Protein AF-A0A658BRF2-F1 (afdb_monomer_lite)

Sequence (216 aa):
MTSGNEPSNTFTGDQPGSWEISISALAGYLGQHDLVFLFDNNQKGTGFQQSLYVWGQVHIIDTNGTVQDCVEFSAGTGGCGSVPPNEVPFVPAIGNYCVSTVDGSAYNVGTATNESDCTQNAGDYFVNDNLGTNAAEFAVFSSYLNDNLQSWANAGYLMSVDVRYFGNNAGAEQLWICSQCDSNSNVPEPGIGGLLGLGLAGLAFARRRQQKEVAA

Secondary structure (DSSP, 8-state):
---SS-SSS--S-PPTTSEEEEHHHHHHHHTTS--EEEE-----SSGGGGPEEEEEEEEEE-TTS-EEEEEEE-SSS--SSS--SSSTTPEEE--EEEE-TTT--EESTTT--SGGG--SSTT-EEEE----SSS--EEEE-HHHHHHHHHHHHTT-EEEEEEEEES--SS---EEEETT--S----PPPTHHHHHHHHHHHHHHHHHHHHHHTT-

Structure (mmCIF, N/CA/C/O backbone):
data_AF-A0A658BRF2-F1
#
_entry.id   AF-A0A658BRF2-F1
#
loop_
_atom_site.group_PDB
_atom_site.id
_atom_site.type_symbol
_atom_site.label_atom_id
_atom_site.label_alt_id
_atom_site.label_comp_id
_atom_site.label_asym_id
_atom_site.label_entity_id
_atom_site.label_seq_id
_atom_site.pdbx_PDB_ins_code
_atom_site.Cartn_x
_atom_site.Cartn_y
_atom_site.Cartn_z
_atom_site.occupancy
_atom_site.B_iso_or_equiv
_atom_site.auth_seq_id
_atom_site.auth_comp_id
_atom_site.auth_asym_id
_atom_site.auth_atom_id
_atom_site.pdbx_PDB_model_num
ATOM 1 N N . MET A 1 1 ? -16.290 11.832 2.183 1.00 39.22 1 MET A N 1
ATOM 2 C CA . MET A 1 1 ? -16.767 11.011 1.048 1.00 39.22 1 MET A CA 1
ATOM 3 C C . MET A 1 1 ? -18.159 10.524 1.418 1.00 39.22 1 MET A C 1
ATOM 5 O O . MET A 1 1 ? -18.325 10.119 2.553 1.00 39.22 1 MET A O 1
ATOM 9 N N . THR A 1 2 ? -19.182 10.649 0.570 1.00 33.06 2 THR A N 1
ATOM 10 C CA . THR A 1 2 ? -20.515 10.118 0.918 1.00 33.06 2 THR A CA 1
ATOM 11 C C . THR A 1 2 ? -20.561 8.613 0.643 1.00 33.06 2 THR A C 1
ATOM 13 O O . THR A 1 2 ? -20.447 8.199 -0.510 1.00 33.06 2 THR A O 1
ATOM 16 N N . SER A 1 3 ? -20.694 7.866 1.739 1.00 44.16 3 SER A N 1
ATOM 17 C CA . SER A 1 3 ? -20.898 6.430 2.019 1.00 44.16 3 SER A CA 1
ATOM 18 C C . SER A 1 3 ? -21.653 5.542 1.005 1.00 44.16 3 SER A C 1
ATOM 20 O O . SER A 1 3 ? -22.583 4.819 1.357 1.00 44.16 3 SER A O 1
ATOM 22 N N . GLY A 1 4 ? -21.250 5.521 -0.267 1.00 39.84 4 GLY A N 1
ATOM 23 C CA . GLY A 1 4 ? -21.786 4.563 -1.247 1.00 39.84 4 GLY A CA 1
ATOM 24 C C . GLY A 1 4 ? -21.299 3.115 -1.066 1.00 39.84 4 GLY A C 1
ATOM 25 O O . GLY A 1 4 ? -21.966 2.199 -1.538 1.00 39.84 4 GLY A O 1
ATOM 26 N N . ASN A 1 5 ? -20.167 2.911 -0.381 1.00 50.50 5 ASN A N 1
ATOM 27 C CA . ASN A 1 5 ? -19.454 1.626 -0.324 1.00 50.50 5 ASN A CA 1
ATOM 28 C C . ASN A 1 5 ? -19.285 1.073 1.103 1.00 50.50 5 ASN A C 1
ATOM 30 O O . ASN A 1 5 ? -18.518 0.133 1.301 1.00 50.50 5 ASN A O 1
ATOM 34 N N . GLU A 1 6 ? -19.985 1.630 2.095 1.00 52.16 6 GLU A N 1
ATOM 35 C CA . GLU A 1 6 ? -19.943 1.079 3.450 1.00 52.16 6 GLU A CA 1
ATOM 36 C C . GLU A 1 6 ? -20.713 -0.247 3.505 1.00 52.16 6 GLU A C 1
ATOM 38 O O . GLU A 1 6 ? -21.881 -0.286 3.108 1.00 52.16 6 GLU A O 1
ATOM 43 N N . PRO A 1 7 ? -20.141 -1.332 4.055 1.00 51.53 7 PRO A N 1
ATOM 44 C CA . PRO A 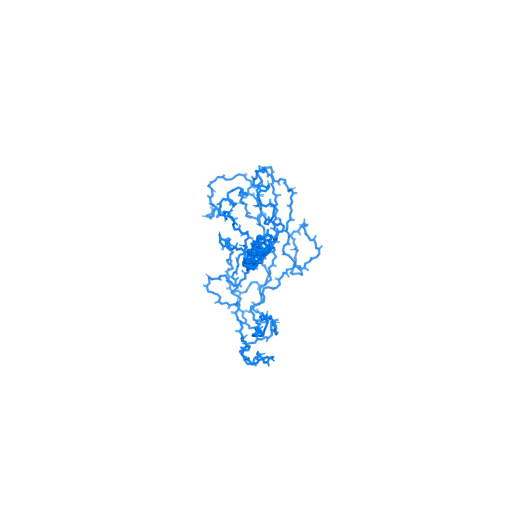1 7 ? -20.863 -2.591 4.235 1.00 51.53 7 PRO A CA 1
ATOM 45 C C . PRO A 1 7 ? -21.995 -2.502 5.281 1.00 51.53 7 PRO A C 1
ATOM 47 O O . PRO A 1 7 ? -22.713 -3.481 5.489 1.00 51.53 7 PRO A O 1
ATOM 50 N N . SER A 1 8 ? -22.180 -1.350 5.944 1.00 54.50 8 SER A N 1
ATOM 51 C CA . SER A 1 8 ? -23.311 -1.092 6.841 1.00 54.50 8 SER A CA 1
ATOM 52 C C . SER A 1 8 ? -23.845 0.339 6.702 1.00 54.50 8 SER A C 1
ATOM 54 O O . SER A 1 8 ? -23.085 1.287 6.537 1.00 54.50 8 SER A O 1
ATOM 56 N N . ASN A 1 9 ? -25.166 0.499 6.795 1.00 45.81 9 ASN A N 1
ATOM 57 C CA . ASN A 1 9 ? -25.862 1.690 6.290 1.00 45.81 9 ASN A CA 1
ATOM 58 C C . ASN A 1 9 ? -26.112 2.774 7.356 1.00 45.81 9 ASN A C 1
ATOM 60 O O . ASN A 1 9 ? -26.844 3.728 7.094 1.00 45.81 9 ASN A O 1
ATOM 64 N N . THR A 1 10 ? -25.583 2.623 8.570 1.00 53.25 10 THR A N 1
ATOM 65 C CA . THR A 1 10 ? -25.851 3.556 9.675 1.00 53.25 10 THR A CA 1
ATOM 66 C C . THR A 1 10 ? -24.655 3.644 10.611 1.00 53.25 10 THR A C 1
ATOM 68 O O . THR A 1 10 ? -24.529 2.843 11.537 1.00 53.25 10 THR A O 1
ATOM 71 N N . PHE A 1 11 ? -23.810 4.645 10.390 1.00 61.53 11 PHE A N 1
ATOM 72 C CA . PHE A 1 11 ? -22.790 5.078 11.334 1.00 61.53 11 PHE A CA 1
ATOM 73 C C . PHE A 1 11 ? -22.964 6.579 11.605 1.00 61.53 11 PHE A C 1
ATOM 75 O O . PHE A 1 11 ? -23.336 7.347 10.719 1.00 61.53 11 PHE A O 1
ATOM 82 N N . THR A 1 12 ? -22.756 6.974 12.860 1.00 59.00 12 THR A N 1
ATOM 83 C CA . THR A 1 12 ? -22.720 8.369 13.304 1.00 59.00 12 THR A CA 1
ATOM 84 C C . THR A 1 12 ? -21.338 8.584 13.901 1.00 59.00 12 THR A C 1
ATOM 86 O O . THR A 1 12 ? -21.042 7.983 14.932 1.00 59.00 12 THR A O 1
ATOM 89 N N . GLY A 1 13 ? -20.508 9.420 13.274 1.00 59.62 13 GLY A N 1
ATOM 90 C CA . GLY A 1 13 ? -19.142 9.674 13.743 1.00 59.62 13 GLY A CA 1
ATOM 91 C C . GLY A 1 13 ? -18.086 9.863 12.653 1.00 59.62 13 GLY A C 1
ATOM 92 O O . GLY A 1 13 ? -16.910 9.914 13.012 1.00 59.62 13 GLY A O 1
ATOM 93 N N . ASP A 1 14 ? -18.485 9.968 11.375 1.00 68.88 14 ASP A N 1
ATOM 94 C CA . ASP A 1 14 ? -17.579 10.240 10.251 1.00 68.88 14 ASP A CA 1
ATOM 95 C C . ASP A 1 14 ? -16.635 11.394 10.581 1.00 68.88 14 ASP A C 1
ATOM 97 O O . ASP A 1 14 ? -17.070 12.497 10.948 1.00 68.88 14 ASP A O 1
ATOM 101 N N . GLN A 1 15 ? -15.339 11.143 10.439 1.00 74.69 15 GLN A N 1
ATOM 102 C CA . GLN A 1 15 ? -14.330 12.162 10.667 1.00 74.69 15 GLN A CA 1
ATOM 103 C C . GLN A 1 15 ? -14.047 12.901 9.350 1.00 74.69 15 GLN A C 1
ATOM 105 O O . GLN A 1 15 ? -14.043 12.316 8.261 1.00 74.69 15 GLN A O 1
ATOM 110 N N . PRO A 1 16 ? -13.843 14.230 9.387 1.00 78.12 16 PRO A N 1
ATOM 111 C CA . PRO A 1 16 ? -13.536 14.977 8.179 1.00 78.12 16 PRO A CA 1
ATOM 112 C C . PRO A 1 16 ? -12.242 14.489 7.520 1.00 78.12 16 PRO A C 1
ATOM 114 O O . PRO A 1 16 ? -11.155 14.651 8.064 1.00 78.12 16 PRO A O 1
ATOM 117 N N . GLY A 1 17 ? -12.357 13.991 6.288 1.00 79.12 17 GLY A N 1
ATOM 118 C CA . GLY A 1 17 ? -11.200 13.661 5.454 1.00 79.12 17 GLY A CA 1
ATOM 119 C C . GLY A 1 17 ? -10.695 12.226 5.571 1.00 79.12 17 GLY A C 1
ATOM 120 O O . GLY A 1 17 ? -9.701 11.919 4.924 1.00 79.12 17 GLY A O 1
ATOM 121 N N . SER A 1 18 ? -11.394 11.372 6.309 1.00 86.44 18 SER A N 1
ATOM 122 C CA . SER A 1 18 ? -11.098 9.949 6.446 1.00 86.44 18 SER A CA 1
ATOM 123 C C . SER A 1 18 ? -12.314 9.091 6.085 1.00 86.44 18 SER A C 1
ATOM 125 O O . SER A 1 18 ? -13.388 9.597 5.738 1.00 86.44 18 SER A O 1
ATOM 127 N N . TRP A 1 19 ? -12.086 7.784 6.056 1.00 88.88 19 TRP A N 1
ATOM 128 C CA . TRP A 1 19 ? -13.086 6.745 5.868 1.00 88.88 19 TRP A CA 1
ATOM 129 C C . TRP A 1 19 ? -13.166 5.893 7.134 1.00 88.88 19 TRP A C 1
ATOM 131 O O . TRP A 1 19 ? -12.13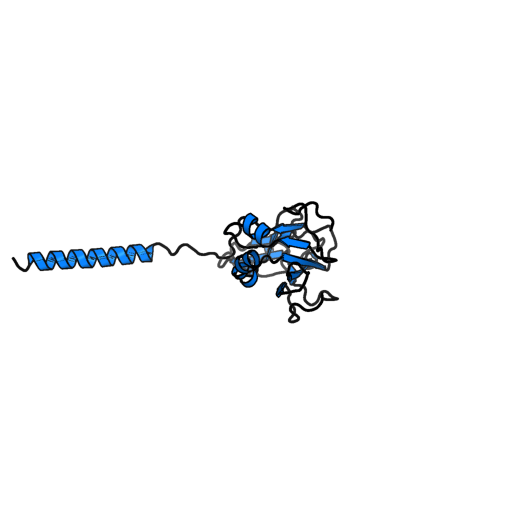8 5.407 7.604 1.00 88.88 19 TRP A O 1
ATOM 141 N N . GLU A 1 20 ? -14.367 5.702 7.678 1.00 88.62 20 GLU A N 1
ATOM 142 C CA . GLU A 1 20 ? -14.583 4.958 8.917 1.00 88.62 20 GLU A CA 1
ATOM 143 C C . GLU A 1 20 ? -15.321 3.639 8.688 1.00 88.62 20 GLU A C 1
ATOM 145 O O . GLU A 1 20 ? -16.341 3.591 8.009 1.00 88.62 20 GLU A O 1
ATOM 150 N N . ILE A 1 21 ? -14.872 2.579 9.359 1.00 89.94 21 ILE A N 1
ATOM 151 C CA . ILE A 1 21 ? -15.550 1.282 9.380 1.00 89.94 21 ILE A CA 1
ATOM 152 C C . ILE A 1 21 ? -15.539 0.681 10.784 1.00 89.94 21 ILE A C 1
ATOM 154 O O . ILE A 1 21 ? -14.573 0.804 11.539 1.00 89.94 21 ILE A O 1
ATOM 158 N N . SER A 1 22 ? -16.608 -0.030 11.146 1.00 92.38 22 SER A N 1
ATOM 159 C CA . SER A 1 22 ? -16.586 -0.867 12.345 1.00 92.38 22 SER A CA 1
ATOM 160 C C . SER A 1 22 ? -15.584 -2.004 12.191 1.00 92.38 22 SER A C 1
ATOM 162 O O . SER A 1 22 ? -15.669 -2.786 11.245 1.00 92.38 22 SER A O 1
ATOM 164 N N . ILE A 1 23 ? -14.671 -2.144 13.153 1.00 94.31 23 ILE A N 1
ATOM 165 C CA . ILE A 1 23 ? -13.642 -3.187 13.090 1.00 94.31 23 ILE A CA 1
ATOM 166 C C . ILE A 1 23 ? -14.274 -4.578 13.169 1.00 94.31 23 ILE A C 1
ATOM 168 O O . ILE A 1 23 ? -13.787 -5.504 12.532 1.00 94.31 23 ILE A O 1
ATOM 172 N N . SER A 1 24 ? -15.402 -4.737 13.868 1.00 93.00 24 SER A N 1
ATOM 173 C CA . SER A 1 24 ? -16.127 -6.012 13.886 1.00 93.00 24 SER A CA 1
ATOM 174 C C . SER A 1 24 ? -16.754 -6.352 12.530 1.00 93.00 24 SER A C 1
ATOM 176 O O . SER A 1 24 ? -16.719 -7.511 12.122 1.00 93.00 24 SER A O 1
ATOM 178 N N . ALA A 1 25 ? -17.273 -5.358 11.800 1.00 92.56 25 ALA A N 1
ATOM 179 C CA . ALA A 1 25 ? -17.773 -5.553 10.440 1.00 92.56 25 ALA A CA 1
ATOM 180 C C . ALA A 1 25 ? -16.633 -5.879 9.465 1.00 92.56 25 ALA A C 1
ATOM 182 O O . ALA A 1 25 ? -16.761 -6.800 8.660 1.00 92.56 25 ALA A O 1
ATOM 183 N N . LEU A 1 26 ? -15.506 -5.170 9.578 1.00 92.88 26 LEU A N 1
ATOM 184 C CA . LEU A 1 26 ? -14.311 -5.427 8.779 1.00 92.88 26 LEU A CA 1
ATOM 185 C C . LEU A 1 26 ? -13.746 -6.827 9.037 1.00 92.88 26 LEU A C 1
ATOM 187 O O . LEU A 1 26 ? -13.547 -7.582 8.093 1.00 92.88 26 LEU A O 1
ATOM 191 N N . ALA A 1 27 ? -13.547 -7.205 10.301 1.00 92.75 27 ALA A N 1
ATOM 192 C CA . ALA A 1 27 ? -13.090 -8.542 10.669 1.00 92.75 27 ALA A CA 1
ATOM 193 C C . ALA A 1 27 ? -14.064 -9.621 10.167 1.00 92.75 27 ALA A C 1
ATOM 195 O O . ALA A 1 27 ? -13.638 -10.652 9.660 1.00 92.75 27 ALA A O 1
ATOM 196 N N . GLY A 1 28 ? -15.376 -9.365 10.221 1.00 92.00 28 GLY A N 1
ATOM 197 C CA . GLY A 1 28 ? -16.381 -10.254 9.636 1.00 92.00 28 GLY A CA 1
ATOM 198 C C . GLY A 1 28 ? -16.260 -10.407 8.114 1.00 92.00 28 GLY A C 1
ATOM 199 O O . GLY A 1 28 ? -16.459 -11.506 7.602 1.00 92.00 28 GLY A O 1
ATOM 200 N N . TYR A 1 29 ? -15.919 -9.331 7.399 1.00 91.06 29 TYR A N 1
ATOM 201 C CA . TYR A 1 29 ? -15.675 -9.349 5.953 1.00 91.06 29 TYR A CA 1
ATOM 202 C C . TYR A 1 29 ? -14.389 -10.101 5.582 1.00 91.06 29 TYR A C 1
ATOM 204 O O . TYR A 1 29 ? -14.400 -10.896 4.643 1.00 91.06 29 TYR A O 1
ATOM 212 N N . LEU A 1 30 ? -13.302 -9.873 6.324 1.00 91.75 30 LEU A N 1
ATOM 213 C CA . LEU A 1 30 ? -12.010 -10.535 6.113 1.00 91.75 30 LEU A CA 1
ATOM 214 C C . LEU A 1 30 ? -12.032 -12.011 6.546 1.00 91.75 30 LEU A C 1
ATOM 216 O O . LEU A 1 30 ? -11.285 -12.837 6.026 1.00 91.75 30 LEU A O 1
ATOM 220 N N . GLY A 1 31 ? -12.891 -12.370 7.501 1.00 89.62 31 GLY A N 1
ATOM 221 C CA . GLY A 1 31 ? -12.927 -13.708 8.073 1.00 89.62 31 GLY A CA 1
ATOM 222 C C . GLY A 1 31 ? -11.636 -14.015 8.830 1.00 89.62 31 GLY A C 1
ATOM 223 O O . GLY A 1 31 ? -11.408 -13.473 9.903 1.00 89.62 31 GLY A O 1
ATOM 224 N N . GLN A 1 32 ? -10.821 -14.917 8.279 1.00 86.56 32 GLN A N 1
ATOM 225 C CA . GLN A 1 32 ? -9.526 -15.318 8.850 1.00 86.56 32 GLN A CA 1
ATOM 226 C C . GLN A 1 32 ? -8.331 -14.767 8.056 1.00 86.56 32 GLN A C 1
ATOM 228 O O . GLN A 1 32 ? -7.205 -15.196 8.292 1.00 86.56 32 GLN A O 1
ATOM 233 N N . HIS A 1 33 ? -8.590 -13.878 7.097 1.00 91.00 33 HIS A N 1
ATOM 234 C CA . HIS A 1 33 ? -7.577 -13.298 6.224 1.00 91.00 33 HIS A CA 1
ATOM 235 C C . HIS A 1 33 ? -7.045 -11.975 6.772 1.00 91.00 33 HIS A C 1
ATOM 237 O O . HIS A 1 33 ? -7.695 -11.301 7.576 1.00 91.00 33 HIS A O 1
ATOM 243 N N . ASP A 1 34 ? -5.862 -11.597 6.302 1.00 93.25 34 ASP A N 1
ATOM 244 C CA . ASP A 1 34 ? -5.192 -10.367 6.698 1.00 93.25 34 ASP A CA 1
ATOM 245 C C . ASP A 1 34 ? -5.827 -9.133 6.041 1.00 93.25 34 ASP A C 1
ATOM 247 O O . ASP A 1 34 ? -6.267 -9.156 4.886 1.00 93.25 34 ASP A O 1
ATOM 251 N N . LEU A 1 35 ? -5.813 -8.005 6.758 1.00 93.69 35 LEU A N 1
ATOM 252 C CA . LEU A 1 35 ? -6.134 -6.708 6.178 1.00 93.69 35 LEU A CA 1
ATOM 253 C C . LEU A 1 35 ? -4.980 -6.276 5.271 1.00 93.69 35 LEU A C 1
ATOM 255 O O . LEU A 1 35 ? -3.907 -5.870 5.726 1.00 93.69 35 LEU A O 1
ATOM 259 N N . VAL A 1 36 ? -5.234 -6.337 3.967 1.00 94.12 36 VAL A N 1
ATOM 260 C CA . VAL A 1 36 ? -4.323 -5.848 2.934 1.00 94.12 36 VAL A CA 1
ATOM 261 C C . VAL A 1 36 ? -5.032 -4.777 2.121 1.00 94.12 36 VAL A C 1
ATOM 263 O O . VAL A 1 36 ? -6.091 -5.021 1.532 1.00 94.12 36 VAL A O 1
ATOM 266 N N . PHE A 1 37 ? -4.429 -3.591 2.089 1.00 92.50 37 PHE A N 1
ATOM 267 C CA . PHE A 1 37 ? -4.849 -2.509 1.215 1.00 92.50 37 PHE A CA 1
ATOM 268 C C . PHE A 1 37 ? -4.176 -2.689 -0.137 1.00 92.50 37 PHE A C 1
ATOM 270 O O . PHE A 1 37 ? -2.961 -2.865 -0.219 1.00 92.50 37 PHE A O 1
ATOM 277 N N . LEU A 1 38 ? -4.976 -2.642 -1.188 1.00 91.69 38 LEU A N 1
ATOM 278 C CA . LEU A 1 38 ? -4.530 -2.764 -2.564 1.00 91.69 38 LEU A CA 1
ATOM 279 C C . LEU A 1 38 ? -4.797 -1.450 -3.285 1.00 91.69 38 LEU A C 1
ATOM 281 O O . LEU A 1 38 ? -5.853 -0.855 -3.071 1.00 91.69 38 LEU A O 1
ATOM 285 N N . PHE A 1 39 ? -3.890 -1.011 -4.146 1.00 89.62 39 PHE A N 1
ATOM 286 C CA . PHE A 1 39 ? -4.119 0.170 -4.971 1.00 89.62 39 PHE A CA 1
ATOM 287 C C . PHE A 1 39 ? -3.488 0.030 -6.349 1.00 89.62 39 PHE A C 1
ATOM 289 O O . PHE A 1 39 ? -2.554 -0.755 -6.544 1.00 89.62 39 PHE A O 1
ATOM 296 N N . ASP A 1 40 ? -4.040 0.770 -7.303 1.00 88.81 40 ASP A N 1
ATOM 297 C CA . ASP A 1 40 ? -3.534 0.835 -8.667 1.00 88.81 40 ASP A CA 1
ATOM 298 C C . ASP A 1 40 ? -2.663 2.074 -8.881 1.00 88.81 40 ASP A C 1
ATOM 300 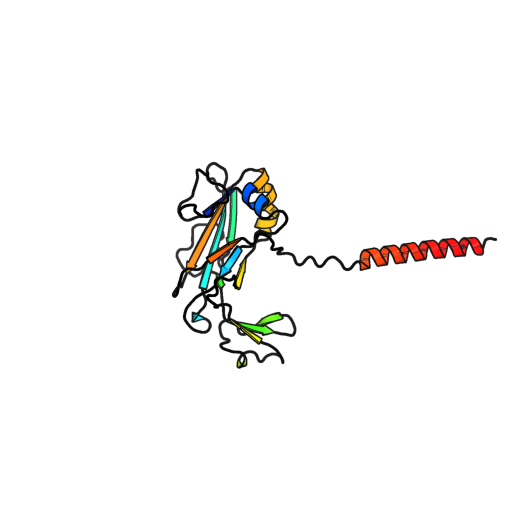O O . ASP A 1 40 ? -2.708 3.044 -8.114 1.00 88.81 40 ASP A O 1
ATOM 304 N N . ASN A 1 41 ? -1.839 2.036 -9.925 1.00 87.31 41 ASN A N 1
ATOM 305 C CA . ASN A 1 41 ? -1.118 3.214 -10.391 1.00 87.31 41 ASN A CA 1
ATOM 306 C C . ASN A 1 41 ? -1.418 3.491 -11.868 1.00 87.31 41 ASN A C 1
ATOM 308 O O . ASN A 1 41 ? -1.358 2.615 -12.735 1.00 87.31 41 ASN A O 1
ATOM 312 N N . ASN A 1 42 ? -1.744 4.752 -12.145 1.00 87.62 42 ASN A N 1
ATOM 313 C CA . ASN A 1 42 ? -2.162 5.217 -13.459 1.00 87.62 42 ASN A CA 1
ATOM 314 C C . ASN A 1 42 ? -1.591 6.605 -13.796 1.00 87.62 42 ASN A C 1
ATOM 316 O O . ASN A 1 42 ? -2.308 7.458 -14.314 1.00 87.62 42 ASN A O 1
ATOM 320 N N . GLN A 1 43 ? -0.321 6.873 -13.482 1.00 88.00 43 GLN A N 1
ATOM 321 C CA . GLN A 1 43 ? 0.342 8.136 -13.825 1.00 88.00 43 GLN A CA 1
ATOM 322 C C . GLN A 1 43 ? 0.741 8.234 -15.307 1.00 88.00 43 GLN A C 1
ATOM 324 O O . GLN A 1 43 ? 1.030 7.262 -15.999 1.00 88.00 43 GLN A O 1
ATOM 329 N N . LYS A 1 44 ? 0.850 9.458 -15.821 1.00 85.75 44 LYS A N 1
ATOM 330 C CA . LYS A 1 44 ? 1.507 9.758 -17.103 1.00 85.75 44 LYS A CA 1
ATOM 331 C C . LYS A 1 44 ? 3.014 9.876 -16.912 1.00 85.75 44 LYS A C 1
ATOM 333 O O . LYS A 1 44 ? 3.488 10.283 -15.859 1.00 85.75 44 LYS A O 1
ATOM 338 N N . GLY A 1 45 ? 3.755 9.645 -17.994 1.00 81.75 45 GLY A N 1
ATOM 339 C CA . GLY A 1 45 ? 5.205 9.838 -18.057 1.00 81.75 45 GLY A CA 1
ATOM 340 C C . GLY A 1 45 ? 5.915 8.575 -18.517 1.00 81.75 45 GLY A C 1
ATOM 341 O O . GLY A 1 45 ? 5.290 7.696 -19.107 1.00 81.75 45 GLY A O 1
ATOM 342 N N . THR A 1 46 ? 7.213 8.489 -18.234 1.00 77.81 46 THR A N 1
ATOM 343 C CA . THR A 1 46 ? 8.035 7.280 -18.391 1.00 77.81 46 THR A CA 1
ATOM 344 C C . THR A 1 46 ? 9.015 7.173 -17.233 1.00 77.81 46 THR A C 1
ATOM 346 O O . THR A 1 46 ? 9.500 8.197 -16.742 1.00 77.81 46 THR A O 1
ATOM 349 N N . GLY A 1 47 ? 9.361 5.951 -16.842 1.00 79.06 47 GLY A N 1
ATOM 350 C CA . GLY A 1 47 ? 10.292 5.732 -15.745 1.00 79.06 47 GLY A CA 1
ATOM 351 C C . GLY A 1 47 ? 9.770 6.331 -14.436 1.00 79.06 47 GLY A C 1
ATOM 352 O O . GLY A 1 47 ? 8.566 6.381 -14.204 1.00 79.06 47 GLY A O 1
ATOM 353 N N . PHE A 1 48 ? 10.664 6.916 -13.638 1.00 82.12 48 PHE A N 1
ATOM 354 C CA . PHE A 1 48 ? 10.323 7.537 -12.353 1.00 82.12 48 PHE A CA 1
ATOM 355 C C . PHE A 1 48 ? 9.265 8.654 -12.428 1.00 82.12 48 PHE A C 1
ATOM 357 O O . PHE A 1 48 ? 8.647 8.984 -11.420 1.00 82.12 48 PHE A O 1
ATOM 364 N N . GLN A 1 49 ? 9.023 9.244 -13.604 1.00 82.06 49 GLN A N 1
ATOM 365 C CA . GLN A 1 49 ? 7.956 10.241 -13.775 1.00 82.06 49 GLN A CA 1
ATOM 366 C C . GLN A 1 49 ? 6.546 9.635 -13.690 1.00 82.06 49 GLN A C 1
ATOM 368 O O . GLN A 1 49 ? 5.581 10.385 -13.590 1.00 82.06 49 GLN A O 1
ATOM 373 N N . GLN A 1 50 ? 6.434 8.304 -13.729 1.00 83.38 50 GLN A N 1
ATOM 374 C CA . GLN A 1 50 ? 5.199 7.550 -13.506 1.00 83.38 50 GLN A CA 1
ATOM 375 C C . GLN A 1 50 ? 4.998 7.155 -12.032 1.00 83.38 50 GLN A C 1
ATOM 377 O O . GLN A 1 50 ? 4.046 6.449 -11.706 1.00 83.38 50 GLN A O 1
ATOM 382 N N . SER A 1 51 ? 5.900 7.556 -11.134 1.00 85.12 51 SER A N 1
ATOM 383 C CA . SER A 1 51 ? 5.772 7.227 -9.716 1.00 85.12 51 SER A CA 1
ATOM 384 C C . SER A 1 51 ? 4.652 8.038 -9.075 1.00 85.12 51 SER A C 1
ATOM 386 O O . SER A 1 51 ? 4.577 9.257 -9.245 1.00 85.12 51 SER A O 1
ATOM 388 N N . LEU A 1 52 ? 3.830 7.362 -8.283 1.00 87.81 52 LEU A N 1
ATOM 389 C CA . LEU A 1 52 ? 2.872 7.994 -7.388 1.00 87.81 52 LEU A CA 1
ATOM 390 C C . LEU A 1 52 ? 3.459 8.032 -5.982 1.00 87.81 52 LEU A C 1
ATOM 392 O O . LEU A 1 52 ? 4.049 7.058 -5.529 1.00 87.81 52 LEU A O 1
ATOM 396 N N . TYR A 1 53 ? 3.283 9.132 -5.265 1.00 88.81 53 TYR A N 1
ATOM 397 C CA . TYR A 1 53 ? 3.668 9.203 -3.861 1.00 88.81 53 TYR A CA 1
ATOM 398 C C . TYR A 1 53 ? 2.435 8.973 -3.005 1.00 88.81 53 TYR A C 1
ATOM 400 O O . TYR A 1 53 ? 1.443 9.691 -3.146 1.00 88.81 53 TYR A O 1
ATOM 408 N N . VAL A 1 54 ? 2.504 7.985 -2.117 1.00 90.06 54 VAL A N 1
ATOM 409 C CA . VAL A 1 54 ? 1.382 7.553 -1.283 1.00 90.06 54 VAL A CA 1
ATOM 410 C C . VAL A 1 54 ? 1.749 7.689 0.188 1.00 90.06 54 VAL A C 1
ATOM 412 O O . VAL A 1 54 ? 2.843 7.319 0.614 1.00 90.06 54 VAL A O 1
ATOM 415 N N . TRP A 1 55 ? 0.821 8.216 0.970 1.00 91.31 55 TRP A N 1
ATOM 416 C CA . TRP A 1 55 ? 0.878 8.215 2.425 1.00 91.31 55 TRP A CA 1
ATOM 417 C C . TRP A 1 55 ? -0.453 7.701 2.956 1.00 91.31 55 TRP A C 1
ATOM 419 O O . TRP A 1 55 ? -1.506 7.981 2.376 1.00 91.31 55 TRP A O 1
ATOM 429 N N . GLY A 1 56 ? -0.411 6.956 4.055 1.00 91.44 56 GLY A N 1
ATOM 430 C CA . GLY A 1 56 ? -1.614 6.439 4.692 1.00 91.44 56 GLY A CA 1
ATOM 431 C C . GLY A 1 56 ? -1.510 6.453 6.205 1.00 91.44 56 GLY A C 1
ATOM 432 O O . GLY A 1 56 ? -0.441 6.220 6.766 1.00 91.44 56 GLY A O 1
ATOM 433 N N . GLN A 1 57 ? -2.637 6.666 6.868 1.00 91.69 57 GLN A N 1
ATOM 434 C CA . GLN A 1 57 ? -2.758 6.590 8.313 1.00 91.69 57 GLN A CA 1
ATOM 435 C C . GLN A 1 57 ? -4.046 5.875 8.692 1.00 91.69 57 GLN A C 1
ATOM 437 O O . GLN A 1 57 ? -5.110 6.120 8.129 1.00 91.69 57 GLN A O 1
ATOM 442 N N . VAL A 1 58 ? -3.928 4.987 9.670 1.00 94.19 58 VAL A N 1
ATOM 443 C CA . VAL A 1 58 ? -5.027 4.221 10.236 1.00 94.19 58 VAL A CA 1
ATOM 444 C C . VAL A 1 58 ? -5.106 4.550 11.716 1.00 94.19 58 VAL A C 1
ATOM 446 O O . VAL A 1 58 ? -4.227 4.163 12.481 1.00 94.19 58 VAL A O 1
ATOM 449 N N . HIS A 1 59 ? -6.161 5.245 12.122 1.00 94.00 59 HIS A N 1
ATOM 450 C CA . HIS A 1 59 ? -6.505 5.464 13.520 1.00 94.00 59 HIS A CA 1
ATOM 451 C C . HIS A 1 59 ? -7.513 4.422 13.990 1.00 94.00 59 HIS A C 1
ATOM 453 O O . HIS A 1 59 ? -8.528 4.173 13.339 1.00 94.00 59 HIS A O 1
ATOM 459 N N . ILE A 1 60 ? -7.270 3.864 15.169 1.00 95.75 60 ILE A N 1
ATOM 460 C CA . ILE A 1 60 ? -8.256 3.074 15.899 1.00 95.75 60 ILE A CA 1
ATOM 461 C C . ILE A 1 60 ? -8.951 4.023 16.860 1.00 95.75 60 ILE A C 1
ATOM 463 O O . ILE A 1 60 ? -8.294 4.610 17.718 1.00 95.75 60 ILE A O 1
ATOM 467 N N . ILE A 1 61 ? -10.259 4.207 16.713 1.00 93.31 61 ILE A N 1
ATOM 468 C CA . ILE A 1 61 ? -11.037 5.167 17.502 1.00 93.31 61 ILE A CA 1
ATOM 469 C C . ILE A 1 61 ? -12.152 4.464 18.277 1.00 93.31 61 ILE A C 1
ATOM 471 O O . ILE A 1 61 ? -12.711 3.459 17.834 1.00 93.31 61 ILE A O 1
ATOM 475 N N . ASP A 1 62 ? -12.484 4.998 19.449 1.00 91.62 62 ASP A N 1
ATOM 476 C CA . ASP A 1 62 ? -13.665 4.569 20.196 1.00 91.62 62 ASP A CA 1
ATOM 477 C C . ASP A 1 62 ? -14.959 5.156 19.597 1.00 91.62 62 ASP A C 1
ATOM 479 O O . ASP A 1 62 ? -14.944 5.963 18.665 1.00 91.62 62 ASP A O 1
ATOM 483 N N . THR A 1 63 ? -16.112 4.788 20.161 1.00 85.94 63 THR A N 1
ATOM 484 C CA . THR A 1 63 ? -17.425 5.280 19.704 1.00 85.94 63 THR A CA 1
ATOM 485 C C . THR A 1 63 ? -17.641 6.781 19.918 1.00 85.94 63 THR A C 1
ATOM 487 O O . THR A 1 63 ? -18.623 7.327 19.424 1.00 85.94 63 THR A O 1
ATOM 490 N N . ASN A 1 64 ? -16.766 7.447 20.674 1.00 86.50 64 ASN A N 1
ATOM 491 C CA . ASN A 1 64 ? -16.794 8.892 20.886 1.00 86.50 64 ASN A CA 1
ATOM 492 C C . ASN A 1 64 ? -15.835 9.634 19.935 1.00 86.50 64 ASN A C 1
ATOM 494 O O . ASN A 1 64 ? -15.754 10.859 20.003 1.00 86.50 64 ASN A O 1
ATOM 498 N N . GLY A 1 65 ? -15.105 8.916 19.073 1.00 84.00 65 GLY A N 1
ATOM 499 C CA . GLY A 1 65 ? -14.090 9.474 18.177 1.00 84.00 65 GLY A CA 1
ATOM 500 C C . GLY A 1 65 ? -12.724 9.695 18.834 1.00 84.00 65 GLY A C 1
ATOM 501 O O . GLY A 1 65 ? -11.875 10.376 18.263 1.00 84.00 65 GLY A O 1
ATOM 502 N N . THR A 1 66 ? -12.484 9.146 20.027 1.00 89.38 66 THR A N 1
ATOM 503 C CA . THR A 1 66 ? -11.189 9.258 20.711 1.00 89.38 66 THR A CA 1
ATOM 504 C C . THR A 1 66 ? -10.218 8.227 20.154 1.00 89.38 66 THR A C 1
ATOM 506 O O . THR A 1 66 ? -10.501 7.029 20.206 1.00 89.38 66 THR A O 1
ATOM 509 N N . VAL A 1 67 ? -9.052 8.681 19.691 1.00 92.00 67 VAL A N 1
ATOM 510 C CA . VAL A 1 67 ? -7.974 7.810 19.201 1.00 92.00 67 VAL A CA 1
ATOM 511 C C . VAL A 1 67 ? -7.423 6.944 20.336 1.00 92.00 67 VAL A C 1
ATOM 513 O O . VAL A 1 67 ? -7.004 7.453 21.374 1.00 92.00 67 VAL A O 1
ATOM 516 N N . GLN A 1 68 ? -7.429 5.633 20.114 1.00 95.31 68 GLN A N 1
ATOM 517 C CA . GLN A 1 68 ? -6.916 4.594 21.006 1.00 95.31 68 GLN A CA 1
ATOM 518 C C . GLN A 1 68 ? -5.563 4.063 20.536 1.00 95.31 68 GLN A C 1
ATOM 520 O O . GLN A 1 68 ? -4.716 3.732 21.361 1.00 95.31 68 GLN A O 1
ATOM 525 N N . ASP A 1 69 ? -5.366 3.978 19.221 1.00 95.62 69 ASP A N 1
ATOM 526 C CA . ASP A 1 69 ? -4.120 3.522 18.610 1.00 95.62 69 ASP A CA 1
ATOM 527 C C . ASP A 1 69 ? -3.979 4.080 17.189 1.00 95.62 69 ASP A C 1
ATOM 529 O O . ASP A 1 69 ? -4.934 4.636 16.630 1.00 95.62 69 ASP A O 1
ATOM 533 N N . CYS A 1 70 ? -2.794 3.942 16.602 1.00 93.25 70 CYS A N 1
ATOM 534 C CA . CYS A 1 70 ? -2.541 4.377 15.246 1.00 93.25 70 CYS A CA 1
ATOM 535 C C . CYS A 1 70 ? -1.386 3.652 14.551 1.00 93.25 70 CYS A C 1
ATOM 537 O O . CYS A 1 70 ? -0.354 3.350 15.149 1.00 93.25 70 CYS A O 1
ATOM 539 N N . VAL A 1 71 ? -1.540 3.473 13.239 1.00 93.75 71 VAL A N 1
ATOM 540 C CA . VAL A 1 71 ? -0.499 2.999 12.327 1.00 93.75 71 VAL A CA 1
ATOM 541 C C . VAL A 1 71 ? -0.355 3.960 11.157 1.00 93.75 71 VAL A C 1
ATOM 543 O O . VAL A 1 71 ? -1.341 4.360 10.545 1.00 93.75 71 VAL A O 1
ATOM 546 N N . GLU A 1 72 ? 0.886 4.312 10.833 1.00 92.94 72 GLU A N 1
ATOM 547 C CA . GLU A 1 72 ? 1.224 5.157 9.691 1.00 92.94 72 GLU A CA 1
ATOM 548 C C . GLU A 1 72 ? 2.030 4.358 8.658 1.00 92.94 72 GLU A C 1
ATOM 550 O O . GLU A 1 72 ? 2.979 3.650 8.998 1.00 92.94 72 GLU A O 1
ATOM 555 N N . PHE A 1 73 ? 1.659 4.511 7.389 1.00 91.56 73 PHE A N 1
ATOM 556 C CA . PHE A 1 73 ? 2.385 4.035 6.221 1.00 91.56 73 PHE A CA 1
ATOM 557 C C . PHE A 1 73 ? 3.097 5.227 5.580 1.00 91.56 73 PHE A C 1
ATOM 559 O O . PHE A 1 73 ? 2.520 5.962 4.774 1.00 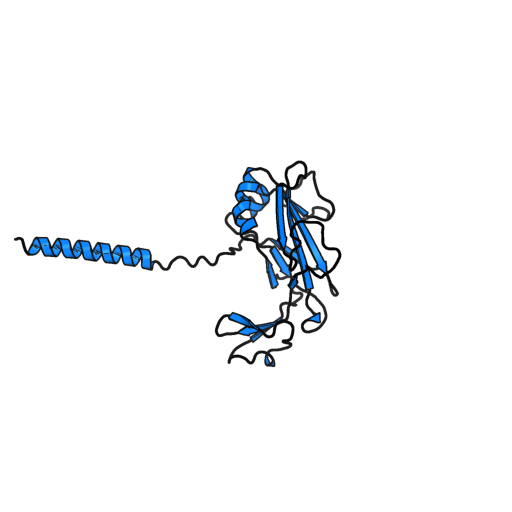91.56 73 PHE A O 1
ATOM 566 N N . SER A 1 74 ? 4.349 5.449 5.977 1.00 90.81 74 SER A N 1
ATOM 567 C CA . SER A 1 74 ? 5.156 6.576 5.515 1.00 90.81 74 SER A CA 1
ATOM 568 C C . SER A 1 74 ? 6.638 6.206 5.417 1.00 90.81 74 SER A C 1
ATOM 570 O O . SER A 1 74 ? 7.104 5.233 6.009 1.00 90.81 74 SER A O 1
ATOM 572 N N . ALA A 1 75 ? 7.392 7.004 4.663 1.00 86.81 75 ALA A N 1
ATOM 573 C CA . ALA A 1 75 ? 8.855 6.984 4.648 1.00 86.81 75 ALA A CA 1
ATOM 574 C C . ALA A 1 75 ? 9.463 7.906 5.729 1.00 86.81 75 ALA A C 1
ATOM 576 O O . ALA A 1 75 ? 10.685 8.023 5.842 1.00 86.81 75 ALA A O 1
ATOM 577 N N . GLY A 1 76 ? 8.620 8.608 6.493 1.00 79.00 76 GLY A N 1
ATOM 578 C CA . GLY A 1 76 ? 9.034 9.548 7.526 1.00 79.00 76 GLY A CA 1
ATOM 579 C C . GLY A 1 76 ? 9.256 8.887 8.886 1.00 79.00 76 GLY A C 1
ATOM 580 O O . GLY A 1 76 ? 8.912 7.737 9.123 1.00 79.00 76 GLY A O 1
ATOM 581 N N . THR A 1 77 ? 9.802 9.658 9.828 1.00 70.50 77 THR A N 1
ATOM 582 C CA . THR A 1 77 ? 9.922 9.254 11.243 1.00 70.50 77 THR A CA 1
ATOM 583 C C . THR A 1 77 ? 8.855 9.904 12.127 1.00 70.50 77 THR A C 1
ATOM 585 O O . THR A 1 77 ? 8.981 9.889 13.349 1.00 70.50 77 THR A O 1
ATOM 588 N N . GLY A 1 78 ? 7.868 10.568 11.515 1.00 64.88 78 GLY A N 1
ATOM 589 C CA . GLY A 1 78 ? 6.851 11.353 12.215 1.00 64.88 78 GLY A CA 1
ATOM 590 C C . GLY A 1 78 ? 5.867 10.487 12.995 1.00 64.88 78 GLY A C 1
ATOM 591 O O . GLY A 1 78 ? 5.490 10.861 14.105 1.00 64.88 78 GLY A O 1
ATOM 592 N N . GLY A 1 79 ? 5.501 9.322 12.449 1.00 76.38 79 GLY A N 1
ATOM 593 C CA . GLY A 1 79 ? 4.466 8.474 13.027 1.00 76.38 79 GLY A CA 1
ATOM 594 C C . GLY A 1 79 ? 3.130 9.213 13.101 1.00 76.38 79 GLY A C 1
ATOM 595 O O . GLY A 1 79 ? 2.921 10.218 12.430 1.00 76.38 79 GLY A O 1
ATOM 596 N N . CYS A 1 80 ? 2.227 8.744 13.959 1.00 77.19 80 CYS A N 1
ATOM 597 C CA . CYS A 1 80 ? 0.848 9.223 14.014 1.00 77.19 80 CYS A CA 1
ATOM 598 C C . CYS A 1 80 ? 0.620 10.601 14.665 1.00 77.19 80 CYS A C 1
ATOM 600 O O . CYS A 1 80 ? -0.180 10.754 15.589 1.00 77.19 80 CYS A O 1
ATOM 602 N N . GLY A 1 81 ? 1.346 11.607 14.181 1.00 73.75 81 GLY A N 1
ATOM 603 C CA . GLY A 1 81 ? 1.053 13.024 14.350 1.00 73.75 81 GLY A CA 1
ATOM 604 C C . GLY A 1 81 ? 0.062 13.533 13.296 1.00 73.75 81 GLY A C 1
ATOM 605 O O . GLY A 1 81 ? -0.776 12.794 12.787 1.00 73.75 81 GLY A O 1
ATOM 606 N N . SER A 1 82 ? 0.140 14.829 12.983 1.00 73.81 82 SER A N 1
ATOM 607 C CA . SER A 1 82 ? -0.711 15.470 11.973 1.00 73.81 82 SER A CA 1
ATOM 608 C C . SER A 1 82 ? -0.350 15.049 10.548 1.00 73.81 82 SER A C 1
ATOM 610 O O . SER A 1 82 ? 0.836 14.908 10.248 1.00 73.81 82 SER A O 1
ATOM 612 N N . VAL A 1 83 ? -1.357 15.001 9.664 1.00 71.12 83 VAL A N 1
ATOM 613 C CA . VAL A 1 83 ? -1.190 14.788 8.215 1.00 71.12 83 VAL A CA 1
ATOM 614 C C . VAL A 1 83 ? -0.029 15.639 7.674 1.00 71.12 83 VAL A C 1
ATOM 616 O O . VAL A 1 83 ? -0.009 16.857 7.906 1.00 71.12 83 VAL A O 1
ATOM 619 N N . PRO A 1 84 ? 0.944 15.038 6.966 1.00 71.25 84 PRO A N 1
ATOM 620 C CA . PRO A 1 84 ? 2.093 15.773 6.470 1.00 71.25 84 PRO A CA 1
ATOM 621 C C . PRO A 1 84 ? 1.712 16.885 5.484 1.00 71.25 84 PRO A C 1
ATOM 623 O O . PRO A 1 84 ? 0.876 16.671 4.607 1.00 71.25 84 PRO A O 1
ATOM 626 N N . PRO A 1 85 ? 2.357 18.064 5.555 1.00 68.56 85 PRO A N 1
ATOM 627 C CA . PRO A 1 85 ? 2.047 19.177 4.659 1.00 68.56 85 PRO A CA 1
ATOM 628 C C . PRO A 1 85 ? 2.732 19.085 3.282 1.00 68.56 85 PRO A C 1
ATOM 630 O O . PRO A 1 85 ? 2.512 19.960 2.448 1.00 68.56 85 PRO A O 1
ATOM 633 N N . ASN A 1 86 ? 3.613 18.106 3.052 1.00 75.56 86 ASN A N 1
ATOM 634 C CA . ASN A 1 86 ? 4.403 17.964 1.821 1.00 75.56 86 ASN A CA 1
ATOM 635 C C . ASN A 1 86 ? 4.727 16.492 1.516 1.00 75.56 86 ASN A C 1
ATOM 637 O O . ASN A 1 86 ? 4.444 15.623 2.338 1.00 75.56 86 ASN A O 1
ATOM 641 N N . GLU A 1 87 ? 5.336 16.227 0.353 1.00 68.94 87 GLU A N 1
ATOM 642 C CA . GLU A 1 87 ? 5.606 14.869 -0.138 1.00 68.94 87 GLU A CA 1
ATOM 643 C C . GLU A 1 87 ? 6.725 14.107 0.588 1.00 68.94 87 GLU A C 1
ATOM 645 O O . GLU A 1 87 ? 6.883 12.912 0.366 1.00 68.94 87 GLU A O 1
ATOM 650 N N . VAL A 1 88 ? 7.519 14.757 1.446 1.00 77.75 88 VAL A N 1
ATOM 651 C CA . VAL A 1 88 ? 8.749 14.159 1.999 1.00 77.75 88 VAL A CA 1
ATOM 652 C C . VAL A 1 88 ? 8.518 12.835 2.746 1.00 77.75 88 VAL A C 1
ATOM 654 O O . VAL A 1 88 ? 9.327 11.927 2.565 1.00 77.75 88 VAL A O 1
ATOM 657 N N . PRO A 1 89 ? 7.465 12.664 3.568 1.00 82.62 89 PRO A N 1
ATOM 658 C CA . PRO A 1 89 ? 7.203 11.385 4.219 1.00 82.62 89 PRO A CA 1
ATOM 659 C C . PRO A 1 89 ? 6.384 10.411 3.361 1.00 82.62 89 PRO A C 1
ATOM 661 O O . PRO A 1 89 ? 6.039 9.340 3.851 1.00 82.62 89 PRO A O 1
ATOM 664 N N . PHE A 1 90 ? 6.042 10.732 2.114 1.00 89.38 90 PHE A N 1
ATOM 665 C CA . PHE A 1 90 ? 5.275 9.819 1.270 1.00 89.38 90 PHE A CA 1
ATOM 666 C C . PHE A 1 90 ? 6.185 8.722 0.712 1.00 89.38 90 PHE A C 1
ATOM 668 O O . PHE A 1 90 ? 7.345 8.955 0.366 1.00 89.38 90 PHE A O 1
ATOM 675 N N . VAL A 1 91 ? 5.644 7.513 0.600 1.00 89.50 91 VAL A N 1
ATOM 676 C CA . VAL A 1 91 ? 6.326 6.369 -0.002 1.00 89.50 91 VAL A CA 1
ATOM 677 C C . VAL A 1 91 ? 6.128 6.426 -1.520 1.00 89.50 91 VAL A C 1
ATOM 679 O O . VAL A 1 91 ? 4.986 6.534 -1.974 1.00 89.50 91 VAL A O 1
ATOM 682 N N . PRO A 1 92 ? 7.197 6.358 -2.332 1.00 87.69 92 PRO A N 1
ATOM 683 C CA . PRO A 1 92 ? 7.051 6.288 -3.779 1.00 87.69 92 PRO A CA 1
ATOM 684 C C . PRO A 1 92 ? 6.591 4.884 -4.205 1.00 87.69 92 PRO A C 1
ATOM 686 O O . PRO A 1 92 ? 7.314 3.904 -4.033 1.00 87.69 92 PRO A O 1
ATOM 689 N N . ALA A 1 93 ? 5.409 4.797 -4.806 1.00 88.75 93 ALA A N 1
ATOM 690 C CA . ALA A 1 93 ? 4.937 3.653 -5.574 1.00 88.75 93 ALA A CA 1
ATOM 691 C C . ALA A 1 93 ? 5.529 3.739 -6.988 1.00 88.75 93 ALA A C 1
ATOM 693 O O . ALA A 1 93 ? 5.015 4.431 -7.873 1.00 88.75 93 ALA A O 1
ATOM 694 N N . ILE A 1 94 ? 6.686 3.102 -7.166 1.00 87.94 94 ILE A N 1
ATOM 695 C CA . ILE A 1 94 ? 7.450 3.139 -8.414 1.00 87.94 94 ILE A CA 1
ATOM 696 C C . ILE A 1 94 ? 6.956 2.021 -9.327 1.00 87.94 94 ILE A C 1
ATOM 698 O O . ILE A 1 94 ? 7.066 0.851 -8.979 1.00 87.94 94 ILE A O 1
ATOM 702 N N . GLY A 1 95 ? 6.441 2.388 -10.502 1.00 86.75 95 GLY A N 1
ATOM 703 C CA . GLY A 1 95 ? 5.845 1.427 -11.431 1.00 86.75 95 GLY A CA 1
ATOM 704 C C . GLY A 1 95 ? 6.857 0.571 -12.194 1.00 86.75 95 GLY A C 1
ATOM 705 O O . GLY A 1 95 ? 6.558 -0.547 -12.574 1.00 86.75 95 GLY A O 1
ATOM 706 N N . ASN A 1 96 ? 8.065 1.065 -12.445 1.00 91.25 96 ASN A N 1
ATOM 707 C CA . ASN A 1 96 ? 8.973 0.444 -13.408 1.00 91.25 96 ASN A CA 1
ATOM 708 C C . ASN A 1 96 ? 10.249 -0.095 -12.750 1.00 91.25 96 ASN A C 1
ATOM 710 O O . ASN A 1 96 ? 10.971 0.637 -12.069 1.00 91.25 96 ASN A O 1
ATOM 714 N N . TYR A 1 97 ? 10.552 -1.369 -12.974 1.00 93.50 97 TYR A N 1
ATOM 715 C CA . TYR A 1 97 ? 11.734 -2.038 -12.428 1.00 93.50 97 TYR A CA 1
ATOM 716 C C . TYR A 1 97 ? 12.040 -3.321 -13.206 1.00 93.50 97 TYR A C 1
ATOM 718 O O . TYR A 1 97 ? 11.257 -3.772 -14.039 1.00 93.50 97 TYR A O 1
ATOM 726 N N . CYS A 1 98 ? 13.204 -3.903 -12.944 1.00 96.06 98 CYS A N 1
ATOM 727 C CA . CYS A 1 98 ? 13.561 -5.238 -13.405 1.00 96.06 98 CYS A CA 1
ATOM 728 C C . CYS A 1 98 ? 13.417 -6.239 -12.261 1.00 96.06 98 CYS A C 1
ATOM 730 O O . CYS A 1 98 ? 13.683 -5.894 -11.108 1.00 96.06 98 CYS A O 1
ATOM 732 N N . VAL A 1 99 ? 13.058 -7.480 -12.580 1.00 96.81 99 VAL A N 1
ATOM 733 C CA . VAL A 1 99 ? 13.007 -8.588 -11.619 1.00 96.81 99 VAL A CA 1
ATOM 734 C C . VAL A 1 99 ? 14.076 -9.614 -11.963 1.00 96.81 99 VAL A C 1
ATOM 736 O O . VAL A 1 99 ? 14.132 -10.135 -13.079 1.00 96.81 99 VAL A O 1
ATOM 739 N N . SER A 1 100 ? 14.917 -9.914 -10.977 1.00 96.19 100 SER A N 1
ATOM 740 C CA . SER A 1 100 ? 15.914 -10.976 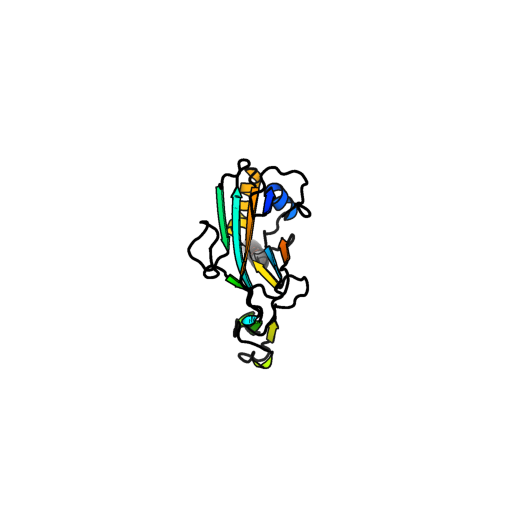-11.043 1.00 96.19 100 SER A CA 1
ATOM 741 C C . SER A 1 100 ? 15.226 -12.339 -11.040 1.00 96.19 100 SER A C 1
ATOM 743 O O . SER A 1 100 ? 14.491 -12.688 -10.116 1.00 96.19 100 SER A O 1
ATOM 745 N N . THR A 1 101 ? 15.501 -13.157 -12.048 1.00 95.69 101 THR A N 1
ATOM 746 C CA . THR A 1 101 ? 15.004 -14.542 -12.127 1.00 95.69 101 THR A CA 1
ATOM 747 C C . THR A 1 101 ? 15.702 -15.502 -11.171 1.00 95.69 101 THR A C 1
ATOM 749 O O . THR A 1 101 ? 15.239 -16.625 -10.978 1.00 95.69 101 THR A O 1
ATOM 752 N N . VAL A 1 102 ? 16.810 -15.079 -10.564 1.00 94.62 102 VAL A N 1
ATOM 753 C CA . VAL A 1 102 ? 17.587 -15.907 -9.637 1.00 94.62 102 VAL A CA 1
ATOM 754 C C . VAL A 1 102 ? 16.932 -15.954 -8.258 1.00 94.62 102 VAL A C 1
ATOM 756 O O . VAL A 1 102 ? 16.861 -17.019 -7.647 1.00 94.62 102 VAL A O 1
ATOM 759 N N . ASP A 1 103 ? 16.466 -14.808 -7.766 1.00 94.00 103 ASP A N 1
ATOM 760 C CA . ASP A 1 103 ? 15.992 -14.637 -6.388 1.00 94.00 103 ASP A CA 1
ATOM 761 C C . ASP A 1 103 ? 14.687 -13.833 -6.262 1.00 94.00 103 ASP A C 1
ATOM 763 O O . ASP A 1 103 ? 14.187 -13.656 -5.154 1.00 94.00 103 ASP A O 1
ATOM 767 N N . GLY A 1 104 ? 14.116 -13.362 -7.374 1.00 91.31 104 GLY A N 1
ATOM 768 C CA . GLY A 1 104 ? 12.901 -12.547 -7.387 1.00 91.31 104 GLY A CA 1
ATOM 769 C C . GLY A 1 104 ? 13.112 -11.105 -6.924 1.00 91.31 104 GLY A C 1
ATOM 770 O O . GLY A 1 104 ? 12.134 -10.387 -6.731 1.00 91.31 104 GLY A O 1
ATOM 771 N N . SER A 1 105 ? 14.358 -10.663 -6.719 1.00 93.50 105 SER A N 1
ATOM 772 C CA . SER A 1 105 ? 14.635 -9.304 -6.253 1.00 93.50 105 SER A CA 1
ATOM 773 C C . SER A 1 105 ? 14.370 -8.258 -7.339 1.00 93.50 105 SER A C 1
ATOM 775 O O . SER A 1 105 ? 14.661 -8.466 -8.520 1.00 93.50 105 SER A O 1
ATOM 777 N N . ALA A 1 106 ? 13.834 -7.108 -6.928 1.00 93.50 106 ALA A N 1
ATOM 778 C CA . ALA A 1 106 ? 13.685 -5.952 -7.802 1.00 93.50 106 ALA A CA 1
ATOM 779 C C . ALA A 1 106 ? 15.004 -5.165 -7.891 1.00 93.50 106 ALA A C 1
ATOM 781 O O . ALA A 1 106 ? 15.650 -4.890 -6.877 1.00 93.50 106 ALA A O 1
ATOM 782 N N . TYR A 1 107 ? 15.388 -4.754 -9.098 1.00 94.75 107 TYR A N 1
ATOM 783 C CA . TYR A 1 107 ? 16.547 -3.896 -9.354 1.00 94.75 107 TYR A CA 1
ATOM 784 C C . TYR A 1 107 ? 16.261 -2.908 -10.491 1.00 94.75 107 TYR A C 1
ATOM 786 O O . TYR A 1 107 ? 15.222 -2.976 -11.145 1.00 94.75 107 TYR A O 1
ATOM 794 N N . ASN A 1 108 ? 17.167 -1.946 -10.712 1.00 93.69 108 ASN A N 1
ATOM 795 C CA . ASN A 1 108 ? 16.982 -0.878 -11.709 1.00 93.69 108 ASN A CA 1
ATOM 796 C C . ASN A 1 108 ? 15.644 -0.116 -11.525 1.00 93.69 108 ASN A C 1
ATOM 798 O O . ASN A 1 108 ? 14.974 0.273 -12.484 1.00 93.69 108 ASN A O 1
ATOM 802 N N . VAL A 1 109 ? 15.241 0.044 -10.260 1.00 91.56 109 VAL A N 1
ATOM 803 C CA . VAL A 1 109 ? 13.938 0.575 -9.848 1.00 91.56 109 VAL A CA 1
ATOM 804 C C . VAL A 1 109 ? 13.838 2.059 -10.191 1.00 91.56 109 VAL A C 1
ATOM 806 O O . VAL A 1 109 ? 14.689 2.858 -9.804 1.00 91.56 109 VAL A O 1
ATOM 809 N N . GLY A 1 110 ? 12.797 2.437 -10.928 1.00 88.56 110 GLY A N 1
ATOM 810 C CA . GLY A 1 110 ? 12.542 3.812 -11.358 1.00 88.56 110 GLY A CA 1
ATOM 811 C C . GLY A 1 110 ? 13.314 4.233 -12.606 1.00 88.56 110 GLY A C 1
ATOM 812 O O . GLY A 1 110 ? 12.963 5.233 -13.234 1.00 88.56 110 GLY A O 1
ATOM 813 N N . THR A 1 111 ? 14.300 3.450 -13.038 1.00 90.38 111 THR A N 1
ATOM 814 C CA . THR A 1 111 ? 15.171 3.774 -14.177 1.00 90.38 111 THR A CA 1
ATOM 815 C C . THR A 1 111 ? 15.023 2.822 -15.356 1.00 90.38 111 THR A C 1
ATOM 817 O O . THR A 1 111 ? 15.258 3.253 -16.483 1.00 90.38 111 THR A O 1
ATOM 820 N N . ALA A 1 112 ? 14.583 1.578 -15.142 1.00 92.06 112 ALA A N 1
ATOM 821 C CA . ALA A 1 112 ? 14.273 0.656 -16.232 1.00 92.06 112 ALA A CA 1
ATOM 822 C C . ALA A 1 112 ? 13.134 1.206 -17.107 1.00 92.06 112 ALA A C 1
ATOM 824 O O . ALA A 1 112 ? 12.095 1.626 -16.602 1.00 92.06 112 ALA A O 1
ATOM 825 N N . THR A 1 113 ? 13.319 1.208 -18.420 1.00 89.69 113 THR A N 1
ATOM 826 C CA . THR A 1 113 ? 12.333 1.690 -19.400 1.00 89.69 113 THR A CA 1
ATOM 827 C C . THR A 1 113 ? 11.778 0.572 -20.269 1.00 89.69 113 THR A C 1
ATOM 829 O O . THR A 1 113 ? 10.706 0.732 -20.852 1.00 89.69 113 THR A O 1
ATOM 832 N N . ASN A 1 114 ? 12.515 -0.533 -20.398 1.00 90.88 114 ASN A N 1
ATOM 833 C CA . ASN A 1 114 ? 12.137 -1.692 -21.194 1.00 90.88 114 ASN A CA 1
ATOM 834 C C . ASN A 1 114 ? 12.988 -2.925 -20.823 1.00 90.88 114 ASN A C 1
ATOM 836 O O . ASN A 1 114 ? 13.956 -2.823 -20.074 1.00 90.88 114 ASN A O 1
ATOM 840 N N . GLU A 1 115 ? 12.663 -4.075 -21.420 1.00 92.50 115 GLU A N 1
ATOM 841 C CA . GLU A 1 115 ? 13.339 -5.368 -21.212 1.00 92.50 115 GLU A CA 1
ATOM 842 C C . GLU A 1 115 ? 14.866 -5.320 -21.383 1.00 92.50 115 GLU A C 1
ATOM 844 O O . GLU A 1 115 ? 15.597 -5.998 -20.668 1.00 92.50 115 GLU A O 1
ATOM 849 N N . SER A 1 116 ? 15.381 -4.499 -22.307 1.00 94.12 116 SER A N 1
ATOM 850 C CA . SER A 1 116 ? 16.828 -4.426 -22.557 1.00 94.12 116 SER A CA 1
ATOM 851 C C . SER A 1 116 ? 17.619 -3.781 -21.419 1.00 94.12 116 SER A C 1
ATOM 853 O O . SER A 1 116 ? 18.842 -3.909 -21.387 1.00 94.12 116 SER A O 1
ATOM 855 N N . ASP A 1 117 ? 16.936 -3.149 -20.462 1.00 94.50 117 ASP A N 1
ATOM 856 C CA . ASP A 1 117 ? 17.546 -2.611 -19.249 1.00 94.50 117 ASP A CA 1
ATOM 857 C C . ASP A 1 117 ? 17.731 -3.696 -18.161 1.00 94.50 117 ASP A C 1
ATOM 859 O O . ASP A 1 117 ? 18.413 -3.464 -17.157 1.00 94.50 117 ASP A O 1
ATOM 863 N N . CYS A 1 118 ? 17.167 -4.895 -18.357 1.00 96.50 118 CYS A N 1
ATOM 864 C CA . CYS A 1 118 ? 17.175 -5.999 -17.399 1.00 96.50 118 CYS A CA 1
ATOM 865 C C . CYS A 1 118 ? 18.253 -7.038 -17.748 1.00 96.50 118 CYS A C 1
ATOM 867 O O . CYS A 1 118 ? 17.990 -8.094 -18.306 1.00 96.50 118 CYS A O 1
ATOM 869 N N . THR A 1 119 ? 19.513 -6.710 -17.435 1.00 96.19 119 THR A N 1
ATOM 870 C CA . THR A 1 119 ? 20.686 -7.452 -17.951 1.00 96.19 119 THR A CA 1
ATOM 871 C C . THR A 1 119 ? 21.534 -8.166 -16.899 1.00 96.19 119 THR A C 1
ATOM 873 O O . THR A 1 119 ? 22.594 -8.696 -17.237 1.00 96.19 119 THR A O 1
ATOM 876 N N . GLN A 1 120 ? 21.116 -8.180 -15.630 1.00 95.44 120 GLN A N 1
ATOM 877 C CA . GLN A 1 120 ? 21.943 -8.721 -14.550 1.00 95.44 120 GLN A CA 1
ATOM 878 C C . GLN A 1 120 ? 22.109 -10.240 -14.680 1.00 95.44 120 GLN A C 1
ATOM 880 O O . GLN A 1 120 ? 23.221 -10.748 -14.527 1.00 95.44 120 GLN A O 1
ATOM 885 N N . ASN A 1 121 ? 21.036 -10.948 -15.032 1.00 95.50 121 ASN A N 1
ATOM 886 C CA . ASN A 1 121 ? 21.043 -12.377 -15.308 1.00 95.50 121 ASN A CA 1
ATOM 887 C C . ASN A 1 121 ? 20.261 -12.699 -16.586 1.00 95.50 121 ASN A C 1
ATOM 889 O O . ASN A 1 121 ? 19.392 -11.955 -17.040 1.00 95.50 121 ASN A O 1
ATOM 893 N N . ALA A 1 122 ? 20.572 -13.850 -17.182 1.00 94.25 122 ALA A N 1
ATOM 894 C CA . ALA A 1 122 ? 19.824 -14.340 -18.329 1.00 94.25 122 ALA A CA 1
ATOM 895 C C . ALA A 1 122 ? 18.388 -14.699 -17.915 1.00 94.25 122 ALA A C 1
ATOM 897 O O . ALA A 1 122 ? 18.197 -15.590 -17.091 1.00 94.25 122 ALA A O 1
ATOM 898 N N . GLY A 1 123 ? 17.403 -14.051 -18.540 1.00 93.19 123 GLY A N 1
ATOM 899 C CA . GLY A 1 123 ? 15.978 -14.275 -18.282 1.00 93.19 123 GLY A CA 1
ATOM 900 C C . GLY A 1 123 ? 15.330 -13.247 -17.357 1.00 93.19 123 GLY A C 1
ATOM 901 O O . GLY A 1 123 ? 14.113 -13.299 -17.202 1.00 93.19 123 GLY A O 1
ATOM 902 N N . ASP A 1 124 ? 16.105 -12.325 -16.780 1.00 96.75 124 ASP A N 1
ATOM 903 C CA . ASP A 1 124 ? 15.557 -11.183 -16.044 1.00 96.75 124 ASP A CA 1
ATOM 904 C C . ASP A 1 124 ? 14.603 -10.387 -16.929 1.00 96.75 124 ASP A C 1
ATOM 906 O O . ASP A 1 124 ? 14.857 -10.226 -18.123 1.00 96.75 124 ASP A O 1
ATOM 910 N N . TYR A 1 125 ? 13.512 -9.912 -16.333 1.00 95.75 125 TYR A N 1
ATOM 911 C CA . TYR A 1 125 ? 12.409 -9.319 -17.079 1.00 95.75 125 TYR A CA 1
ATOM 912 C C . TYR A 1 125 ? 11.980 -7.973 -16.513 1.00 95.75 125 TYR A C 1
ATOM 914 O O . TYR A 1 125 ? 12.146 -7.678 -15.325 1.00 95.75 125 TYR A O 1
ATOM 922 N N . PHE A 1 126 ? 11.431 -7.150 -17.398 1.00 95.12 126 PHE A N 1
ATOM 923 C CA . PHE A 1 126 ? 10.929 -5.824 -17.093 1.00 95.12 126 PHE A CA 1
ATOM 924 C C . PHE A 1 126 ? 9.486 -5.879 -16.594 1.00 95.12 126 PHE A C 1
ATOM 926 O O . PHE A 1 126 ? 8.625 -6.539 -17.178 1.00 95.12 126 PHE A O 1
ATOM 933 N N . VAL A 1 127 ? 9.221 -5.118 -15.536 1.00 92.00 127 VAL A N 1
ATOM 934 C CA . VAL A 1 127 ? 7.890 -4.897 -14.977 1.00 92.00 127 VAL A CA 1
ATOM 935 C C . VAL A 1 127 ? 7.527 -3.422 -15.104 1.00 92.00 127 VAL A C 1
ATOM 937 O O . VAL A 1 127 ? 8.362 -2.537 -14.900 1.00 92.00 127 VAL A O 1
ATOM 940 N N . ASN A 1 128 ? 6.265 -3.175 -15.457 1.00 89.69 128 ASN A N 1
ATOM 941 C CA . ASN A 1 128 ? 5.660 -1.853 -15.467 1.00 89.69 128 ASN A CA 1
ATOM 942 C C . ASN A 1 128 ? 4.280 -1.904 -14.800 1.00 89.69 128 ASN A C 1
ATOM 944 O O . ASN A 1 128 ? 3.290 -2.197 -15.457 1.00 89.69 128 ASN A O 1
ATOM 948 N N . ASP A 1 129 ? 4.242 -1.560 -13.523 1.00 88.19 129 ASP A N 1
ATOM 949 C CA . ASP A 1 129 ? 3.088 -1.494 -12.625 1.00 88.19 129 ASP A CA 1
ATOM 950 C C . ASP A 1 129 ? 2.335 -0.155 -12.720 1.00 88.19 129 ASP A C 1
ATOM 952 O O . ASP A 1 129 ? 1.654 0.271 -11.795 1.00 88.19 129 ASP A O 1
ATOM 956 N N . ASN A 1 130 ? 2.471 0.549 -13.844 1.00 85.69 130 ASN A N 1
ATOM 957 C CA . ASN A 1 130 ? 1.668 1.716 -14.192 1.00 85.69 130 ASN A CA 1
ATOM 958 C C . ASN A 1 130 ? 0.769 1.373 -15.387 1.00 85.69 130 ASN A C 1
ATOM 960 O O . ASN A 1 130 ? 0.980 1.831 -16.516 1.00 85.69 130 ASN A O 1
ATOM 964 N N . LEU A 1 131 ? -0.171 0.461 -15.147 1.00 80.19 131 LEU A N 1
ATOM 965 C CA . LEU A 1 131 ? -0.958 -0.174 -16.201 1.00 80.19 131 LEU A CA 1
ATOM 966 C C . LEU A 1 131 ? -2.270 0.562 -16.486 1.00 80.19 131 LEU A C 1
ATOM 968 O O . LEU A 1 131 ? -2.804 0.440 -17.590 1.00 80.19 131 LEU A O 1
ATOM 972 N N . GLY A 1 132 ? -2.796 1.330 -15.525 1.00 75.31 132 GLY A N 1
ATOM 973 C CA . GLY A 1 132 ? -4.098 1.991 -15.659 1.00 75.31 132 GLY A CA 1
ATOM 974 C C . GLY A 1 132 ? -5.246 1.011 -15.923 1.00 75.31 132 GLY A C 1
ATOM 975 O O . GLY A 1 132 ? -6.229 1.359 -16.583 1.00 75.31 132 GLY A O 1
ATOM 976 N N . THR A 1 133 ? -5.100 -0.237 -15.468 1.00 75.50 133 THR A N 1
ATOM 977 C CA . THR A 1 133 ? -5.977 -1.357 -15.829 1.00 75.50 133 THR A CA 1
ATOM 978 C C . THR A 1 133 ? -7.141 -1.599 -14.870 1.00 75.50 133 THR A C 1
ATOM 980 O O . THR A 1 133 ? -7.870 -2.571 -15.075 1.00 75.50 133 THR A O 1
ATOM 983 N N . ASN A 1 134 ? -7.370 -0.738 -13.864 1.00 77.31 134 ASN A N 1
ATOM 984 C CA . ASN A 1 134 ? -8.369 -0.983 -12.805 1.00 77.31 134 ASN A CA 1
ATOM 985 C C . ASN A 1 134 ? -8.132 -2.366 -12.153 1.00 77.31 134 ASN A C 1
ATOM 987 O O . ASN A 1 134 ? -9.052 -3.145 -11.892 1.00 77.31 134 ASN A O 1
ATOM 991 N N . ALA A 1 135 ? -6.854 -2.689 -11.968 1.00 83.56 135 ALA A N 1
ATOM 992 C CA . ALA A 1 135 ? -6.344 -3.854 -11.270 1.00 83.56 135 ALA A CA 1
ATOM 993 C C . ALA A 1 135 ? -5.339 -3.342 -10.241 1.00 83.56 135 ALA A C 1
ATOM 995 O O . ALA A 1 135 ? -4.735 -2.303 -10.452 1.00 83.56 135 ALA A O 1
ATOM 996 N N . ALA A 1 136 ? -5.181 -4.033 -9.118 1.00 87.81 136 ALA A N 1
ATOM 997 C CA . ALA A 1 136 ? -4.199 -3.611 -8.134 1.00 87.81 136 ALA A CA 1
ATOM 998 C C . ALA A 1 136 ? -2.797 -4.048 -8.558 1.00 87.81 136 ALA A C 1
ATOM 1000 O O . ALA A 1 136 ? -2.563 -5.243 -8.751 1.00 87.81 136 ALA A O 1
ATOM 1001 N N . GLU A 1 137 ? -1.872 -3.099 -8.637 1.00 88.38 137 GLU A N 1
ATOM 1002 C CA . GLU A 1 137 ? -0.450 -3.382 -8.840 1.00 88.38 137 GLU A CA 1
ATOM 1003 C C . GLU A 1 137 ? 0.352 -3.292 -7.534 1.00 88.38 137 GLU A C 1
ATOM 1005 O O . GLU A 1 137 ? 1.406 -3.911 -7.399 1.00 88.38 137 GLU A O 1
ATOM 1010 N N . PHE A 1 138 ? -0.174 -2.584 -6.532 1.00 89.62 138 PHE A N 1
ATOM 1011 C CA . PHE A 1 138 ? 0.484 -2.401 -5.246 1.00 89.62 138 PHE A CA 1
ATOM 1012 C C . PHE A 1 138 ? -0.356 -2.950 -4.098 1.00 89.62 138 PHE A C 1
ATOM 1014 O O . PHE A 1 138 ? -1.587 -2.889 -4.097 1.00 89.62 138 PHE A O 1
ATOM 1021 N N . ALA A 1 139 ? 0.342 -3.450 -3.081 1.00 90.88 139 ALA A N 1
ATOM 1022 C CA . ALA A 1 139 ? -0.239 -3.933 -1.840 1.00 90.88 139 ALA A CA 1
ATOM 1023 C C . ALA A 1 139 ? 0.531 -3.371 -0.643 1.00 90.88 139 ALA A C 1
ATOM 1025 O O . ALA A 1 139 ? 1.760 -3.300 -0.658 1.00 90.88 139 ALA A O 1
ATOM 1026 N N . VAL A 1 140 ? -0.188 -3.010 0.415 1.00 91.12 140 VAL A N 1
ATOM 1027 C CA . VAL A 1 140 ? 0.393 -2.605 1.695 1.00 91.12 140 VAL A CA 1
ATOM 1028 C C . VAL A 1 140 ? -0.377 -3.242 2.845 1.00 91.12 140 VAL A C 1
ATOM 1030 O O . VAL A 1 140 ? -1.605 -3.343 2.831 1.00 91.12 140 VAL A O 1
ATOM 1033 N N . PHE A 1 141 ? 0.363 -3.696 3.850 1.00 93.00 141 PHE A N 1
ATOM 1034 C CA . PHE A 1 141 ? -0.185 -4.314 5.049 1.00 93.00 141 PHE A CA 1
ATOM 1035 C C . PHE A 1 141 ? 0.660 -3.943 6.267 1.00 93.00 141 PHE A C 1
ATOM 1037 O O . PHE A 1 141 ? 1.801 -3.495 6.146 1.00 93.00 141 PHE A O 1
ATOM 1044 N N . SER A 1 142 ? 0.092 -4.141 7.453 1.00 92.69 142 SER A N 1
ATOM 1045 C CA . SER A 1 142 ? 0.797 -4.003 8.724 1.00 92.69 142 SER A CA 1
ATOM 1046 C C . SER A 1 142 ? 0.486 -5.215 9.582 1.00 92.69 142 SER A C 1
ATOM 1048 O O . SER A 1 142 ? -0.671 -5.441 9.934 1.00 92.69 142 SER A O 1
ATOM 1050 N N . SER A 1 143 ? 1.520 -5.971 9.954 1.00 93.00 143 SER A N 1
ATOM 1051 C CA . SER A 1 143 ? 1.359 -7.082 10.894 1.00 93.00 143 SER A CA 1
ATOM 1052 C C . SER A 1 143 ? 0.786 -6.595 12.224 1.00 93.00 143 SER A C 1
ATOM 1054 O O . SER A 1 143 ? -0.099 -7.231 12.773 1.00 93.00 143 SER A O 1
ATOM 1056 N N . TYR A 1 144 ? 1.191 -5.407 12.689 1.00 93.31 144 TYR A N 1
ATOM 1057 C CA . TYR A 1 144 ? 0.647 -4.815 13.911 1.00 93.31 144 TYR A CA 1
ATOM 1058 C C . TYR A 1 144 ? -0.861 -4.549 13.816 1.00 93.31 144 TYR A C 1
ATOM 1060 O O . TYR A 1 144 ? -1.582 -4.816 14.775 1.00 93.31 144 TYR A O 1
ATOM 1068 N N . LEU A 1 145 ? -1.357 -4.053 12.675 1.00 93.62 145 LEU A N 1
ATOM 1069 C CA . LEU A 1 145 ? -2.803 -3.896 12.481 1.00 93.62 145 LEU A CA 1
ATOM 1070 C C . LEU A 1 145 ? -3.508 -5.255 12.486 1.00 93.62 145 LEU A C 1
ATOM 1072 O O . LEU A 1 145 ? -4.502 -5.414 13.194 1.00 93.62 145 LEU A O 1
ATOM 1076 N N . ASN A 1 146 ? -2.982 -6.224 11.735 1.00 94.38 146 ASN A N 1
ATOM 1077 C CA . ASN A 1 146 ? -3.577 -7.556 11.604 1.00 94.38 146 ASN A CA 1
ATOM 1078 C C . ASN A 1 146 ? -3.649 -8.285 12.951 1.00 94.38 146 ASN A C 1
ATOM 1080 O O . ASN A 1 146 ? -4.715 -8.763 13.337 1.00 94.38 146 ASN A O 1
ATOM 1084 N N . ASP A 1 147 ? -2.556 -8.275 13.715 1.00 94.44 147 ASP A N 1
ATOM 1085 C CA . ASP A 1 147 ? -2.447 -8.964 15.004 1.00 94.44 147 ASP A CA 1
ATOM 1086 C C . ASP A 1 147 ? -3.422 -8.407 16.059 1.00 94.44 147 ASP A C 1
ATOM 1088 O O . ASP A 1 147 ? -3.857 -9.130 16.959 1.00 94.44 147 ASP A O 1
ATOM 1092 N N . ASN A 1 148 ? -3.794 -7.125 15.960 1.00 95.88 148 ASN A N 1
ATOM 1093 C CA . ASN A 1 148 ? -4.656 -6.453 16.937 1.00 95.88 148 ASN A CA 1
ATOM 1094 C C . ASN A 1 148 ? -6.124 -6.321 16.499 1.00 95.88 148 ASN A C 1
ATOM 1096 O O . ASN A 1 148 ? -6.982 -6.019 17.337 1.00 95.88 148 ASN A O 1
ATOM 1100 N N . LEU A 1 149 ? -6.444 -6.596 15.229 1.00 93.94 149 LEU A N 1
ATOM 1101 C CA . LEU A 1 149 ? -7.766 -6.356 14.642 1.00 93.94 149 LEU A CA 1
ATOM 1102 C C . LEU A 1 149 ? -8.896 -7.016 15.445 1.00 93.94 149 LEU A C 1
ATOM 1104 O O . LEU A 1 149 ? -9.894 -6.376 15.778 1.00 93.94 149 LEU A O 1
ATOM 1108 N N . GLN A 1 150 ? -8.718 -8.282 15.834 1.00 94.56 150 GLN A N 1
ATOM 1109 C CA . GLN A 1 150 ? -9.725 -9.023 16.597 1.00 94.56 150 GLN A CA 1
ATOM 1110 C C . GLN A 1 150 ? -9.932 -8.458 18.012 1.00 94.56 150 GLN A C 1
ATOM 1112 O O . GLN A 1 150 ? -11.052 -8.460 18.528 1.00 94.56 150 GLN A O 1
ATOM 1117 N N . SER A 1 151 ? -8.866 -7.969 18.651 1.00 96.44 151 SER A N 1
ATOM 1118 C CA . SER A 1 151 ? -8.947 -7.353 19.980 1.00 96.44 151 SER A CA 1
ATOM 1119 C C . SER A 1 151 ? -9.765 -6.062 19.927 1.00 96.44 151 SER A C 1
ATOM 1121 O O . SER A 1 151 ? -10.699 -5.875 20.710 1.00 96.44 151 SER A O 1
ATOM 1123 N N . TRP A 1 152 ? -9.491 -5.210 18.937 1.00 96.75 152 TRP A N 1
ATOM 1124 C CA . TRP A 1 152 ? -10.234 -3.969 18.726 1.00 96.75 152 TRP A CA 1
ATOM 1125 C C . TRP A 1 152 ? -11.678 -4.208 18.270 1.00 96.75 152 TRP A C 1
ATOM 1127 O O . TRP A 1 152 ? -12.579 -3.494 18.715 1.00 96.75 152 TRP A O 1
ATOM 1137 N N . ALA A 1 153 ? -11.933 -5.255 17.474 1.00 94.75 153 ALA A N 1
ATOM 1138 C CA . ALA A 1 153 ? -13.290 -5.698 17.150 1.00 94.75 153 ALA A CA 1
ATOM 1139 C C . ALA A 1 153 ? -14.090 -6.025 18.420 1.00 94.75 153 ALA A C 1
ATOM 1141 O O . ALA A 1 153 ? -15.221 -5.564 18.577 1.00 94.75 153 ALA A O 1
ATOM 1142 N N . ASN A 1 154 ? -13.491 -6.780 19.348 1.00 95.31 154 ASN A N 1
ATOM 1143 C CA . ASN A 1 154 ? -14.124 -7.156 20.616 1.00 95.31 154 ASN A CA 1
ATOM 1144 C C . ASN A 1 154 ? -14.360 -5.948 21.537 1.00 95.31 154 ASN A C 1
ATOM 1146 O O . ASN A 1 154 ? -15.321 -5.946 22.305 1.00 95.31 154 ASN A O 1
ATOM 1150 N N . ALA A 1 155 ? -13.505 -4.926 21.454 1.00 95.81 155 ALA A N 1
ATOM 1151 C CA . ALA A 1 155 ? -13.658 -3.667 22.182 1.00 95.81 155 ALA A CA 1
ATOM 1152 C C . ALA A 1 155 ? -14.733 -2.737 21.581 1.00 95.81 155 ALA A C 1
ATOM 1154 O O . ALA A 1 155 ? -15.079 -1.728 22.193 1.00 95.81 155 ALA A O 1
ATOM 1155 N N . GLY A 1 156 ? -15.280 -3.070 20.406 1.00 93.12 156 GLY A N 1
ATOM 1156 C CA . GLY A 1 156 ? -16.275 -2.248 19.718 1.00 93.12 156 GLY A CA 1
ATOM 1157 C C . GLY A 1 156 ? -15.691 -0.987 19.079 1.00 93.12 156 GLY A C 1
ATOM 1158 O O . GLY A 1 156 ? -16.414 -0.007 18.903 1.00 93.12 156 GLY A O 1
ATOM 1159 N N . TYR A 1 157 ? -14.396 -0.993 18.759 1.00 95.00 157 TYR A N 1
ATOM 1160 C CA . TYR A 1 157 ? -13.718 0.138 18.130 1.00 95.00 157 TYR A CA 1
ATOM 1161 C C . TYR A 1 157 ? -13.997 0.228 16.625 1.00 95.00 157 TYR A C 1
ATOM 1163 O O . TYR A 1 157 ? -14.471 -0.712 15.973 1.00 95.00 157 TYR A O 1
ATOM 1171 N N . LEU A 1 158 ? -13.694 1.401 16.085 1.00 93.25 158 LEU A N 1
ATOM 1172 C CA . LEU A 1 158 ? -13.803 1.750 14.677 1.00 93.25 158 LEU A CA 1
ATOM 1173 C C . LEU A 1 158 ? -12.396 1.977 14.117 1.00 93.25 158 LEU A C 1
ATOM 1175 O O . LEU A 1 158 ? -11.486 2.391 14.838 1.00 93.25 158 LEU A O 1
ATOM 1179 N N . MET A 1 159 ? -12.233 1.723 12.827 1.00 93.94 159 MET A N 1
ATOM 1180 C CA . MET A 1 159 ? -11.030 2.049 12.077 1.00 93.94 159 MET A CA 1
ATOM 1181 C C . MET A 1 159 ? -11.321 3.269 11.214 1.00 93.94 159 MET A C 1
ATOM 1183 O O . MET A 1 159 ? -12.277 3.245 10.447 1.00 93.94 159 MET A O 1
ATOM 1187 N N . SER A 1 160 ? -10.501 4.305 11.347 1.00 92.69 160 SER A N 1
ATOM 1188 C CA . SER A 1 160 ? -10.533 5.531 10.553 1.00 92.69 160 SER A CA 1
ATOM 1189 C C . SER A 1 160 ? -9.283 5.583 9.684 1.00 92.69 160 SER A C 1
ATOM 1191 O O . SER A 1 160 ? -8.166 5.520 10.198 1.00 92.69 160 SER A O 1
ATOM 1193 N N . VAL A 1 161 ? -9.462 5.644 8.369 1.00 91.94 161 VAL A N 1
ATOM 1194 C CA . VAL A 1 161 ? -8.381 5.572 7.382 1.00 91.94 161 VAL A CA 1
ATOM 1195 C C . VAL A 1 161 ? -8.291 6.886 6.620 1.00 91.94 161 VAL A C 1
ATOM 1197 O O . VAL A 1 161 ? -9.266 7.327 6.012 1.00 91.94 161 VAL A O 1
ATOM 1200 N N . ASP A 1 162 ? -7.108 7.486 6.611 1.00 89.50 162 ASP A N 1
ATOM 1201 C CA . ASP A 1 162 ? -6.758 8.628 5.771 1.00 89.50 162 ASP A CA 1
ATOM 1202 C C . ASP A 1 162 ? -5.682 8.190 4.772 1.00 89.50 162 ASP A C 1
ATOM 1204 O O . ASP A 1 162 ? -4.633 7.681 5.163 1.00 89.50 162 ASP A O 1
ATOM 1208 N N . VAL A 1 163 ? -5.949 8.369 3.479 1.00 89.00 163 VAL A N 1
ATOM 1209 C CA . VAL A 1 163 ? -4.993 8.096 2.403 1.00 89.00 163 VAL A CA 1
ATOM 1210 C C . VAL A 1 163 ? -4.804 9.365 1.593 1.00 89.00 163 VAL A C 1
ATOM 1212 O O . VAL A 1 163 ? -5.764 10.030 1.193 1.00 89.00 163 VAL A O 1
ATOM 1215 N N . ARG A 1 164 ? -3.542 9.698 1.331 1.00 87.56 164 ARG A N 1
ATOM 1216 C CA . ARG A 1 164 ? -3.146 10.881 0.576 1.00 87.56 164 ARG A CA 1
ATOM 1217 C C . ARG A 1 164 ? -2.246 10.480 -0.575 1.00 87.56 164 ARG A C 1
ATOM 1219 O O . ARG A 1 164 ? -1.357 9.642 -0.435 1.00 87.56 164 ARG A O 1
ATOM 1226 N N . TYR A 1 165 ? -2.441 11.179 -1.683 1.00 87.25 165 TYR A N 1
ATOM 1227 C CA . TYR A 1 165 ? -1.614 11.071 -2.870 1.00 87.25 165 TYR A CA 1
ATOM 1228 C C . TYR A 1 165 ? -0.904 12.388 -3.137 1.00 87.25 165 TYR A C 1
ATOM 1230 O O . TYR A 1 165 ? -1.471 13.467 -2.938 1.00 87.25 165 TYR A O 1
ATOM 1238 N N . PHE A 1 166 ? 0.322 12.296 -3.634 1.00 85.31 166 PHE A N 1
ATOM 1239 C CA . PHE A 1 166 ? 1.062 13.432 -4.152 1.00 85.31 166 PHE A CA 1
ATOM 1240 C C . PHE A 1 166 ? 1.601 13.121 -5.550 1.00 85.31 166 PHE A C 1
ATOM 1242 O O . PHE A 1 166 ? 2.023 12.003 -5.840 1.00 85.31 166 PHE A O 1
ATOM 1249 N N . GLY A 1 167 ? 1.579 14.128 -6.427 1.00 80.19 167 GLY A N 1
ATOM 1250 C CA . GLY A 1 167 ? 2.079 13.999 -7.797 1.00 80.19 167 GLY A CA 1
ATOM 1251 C C . GLY A 1 167 ? 1.109 13.371 -8.802 1.00 80.19 167 GLY A C 1
ATOM 1252 O O . GLY A 1 167 ? 1.524 13.131 -9.933 1.00 80.19 167 GLY A O 1
ATOM 1253 N N . ASN A 1 168 ? -0.165 13.156 -8.440 1.00 84.44 168 ASN A N 1
ATOM 1254 C CA . ASN A 1 168 ? -1.166 12.632 -9.373 1.00 84.44 168 ASN A CA 1
ATOM 1255 C C . ASN A 1 168 ? -1.342 13.570 -10.590 1.00 84.44 168 ASN A C 1
ATOM 1257 O O . ASN A 1 168 ? -1.683 14.748 -10.437 1.00 84.44 168 ASN A O 1
ATOM 1261 N N . ASN A 1 169 ? -1.098 13.056 -11.800 1.00 83.69 169 ASN A N 1
ATOM 1262 C CA . ASN A 1 169 ? -1.043 13.836 -13.041 1.00 83.69 169 ASN A CA 1
ATOM 1263 C C . ASN A 1 169 ? -1.947 13.313 -14.185 1.00 83.69 169 ASN A C 1
ATOM 1265 O O . ASN A 1 169 ? -1.937 13.856 -15.305 1.00 83.69 169 ASN A O 1
ATOM 1269 N N . ALA A 1 170 ? -2.742 12.272 -13.941 1.00 78.00 170 ALA A N 1
ATOM 1270 C CA . ALA A 1 170 ? -3.397 11.520 -15.009 1.00 78.00 170 ALA A CA 1
ATOM 1271 C C . ALA A 1 170 ? -4.871 11.188 -14.756 1.00 78.00 170 ALA A C 1
ATOM 1273 O O . ALA A 1 170 ? -5.682 11.471 -15.643 1.00 78.00 170 ALA A O 1
ATOM 1274 N N . GLY A 1 171 ? -5.232 10.659 -13.585 1.00 71.56 171 GLY A N 1
ATOM 1275 C CA . GLY A 1 171 ? -6.586 10.202 -13.260 1.00 71.56 171 GLY A CA 1
ATOM 1276 C C . GLY A 1 171 ? -6.706 9.764 -11.799 1.00 71.56 171 GLY A C 1
ATOM 1277 O O . GLY A 1 171 ? -5.723 9.795 -11.078 1.00 71.56 171 GLY A O 1
ATOM 1278 N N . ALA A 1 172 ? -7.908 9.406 -11.342 1.00 73.19 172 ALA A N 1
ATOM 1279 C CA . ALA A 1 172 ? -8.105 8.954 -9.964 1.00 73.19 172 ALA A CA 1
ATOM 1280 C C . ALA A 1 172 ? -7.521 7.551 -9.752 1.00 73.19 172 ALA A C 1
ATOM 1282 O O . ALA A 1 172 ? -7.760 6.668 -10.573 1.00 73.19 172 ALA A O 1
ATOM 1283 N N . GLU A 1 173 ? -6.822 7.365 -8.640 1.00 83.56 173 GLU A N 1
ATOM 1284 C CA . GLU A 1 173 ? -6.410 6.062 -8.133 1.00 83.56 173 GLU A CA 1
ATOM 1285 C C . GLU A 1 173 ? -7.553 5.383 -7.381 1.00 83.56 173 GLU A C 1
ATOM 1287 O O . GLU A 1 173 ? -8.440 6.028 -6.805 1.00 83.56 173 GLU A O 1
ATOM 1292 N N . GLN A 1 174 ? -7.526 4.060 -7.385 1.00 86.44 174 GLN A N 1
ATOM 1293 C CA . GLN A 1 174 ? -8.494 3.209 -6.726 1.00 86.44 174 GLN A CA 1
ATOM 1294 C C . GLN A 1 174 ? -7.828 2.472 -5.568 1.00 86.44 174 GLN A C 1
ATOM 1296 O O . GLN A 1 174 ? -6.707 1.980 -5.665 1.00 86.44 174 GLN A O 1
ATOM 1301 N N . LEU A 1 175 ? -8.553 2.403 -4.453 1.00 87.94 175 LEU A N 1
ATOM 1302 C CA . LEU A 1 175 ? -8.148 1.700 -3.244 1.00 87.94 175 LEU A CA 1
ATOM 1303 C C . LEU A 1 175 ? -9.143 0.572 -2.979 1.00 87.94 175 LEU A C 1
ATOM 1305 O O . LEU A 1 175 ? -10.358 0.787 -2.992 1.00 87.94 175 LEU A O 1
ATOM 1309 N N . TRP A 1 176 ? -8.625 -0.614 -2.686 1.00 90.06 176 TRP A N 1
ATOM 1310 C CA . TRP A 1 176 ? -9.408 -1.791 -2.335 1.00 90.06 176 TRP A CA 1
ATOM 1311 C C . TRP A 1 176 ? -8.920 -2.417 -1.034 1.00 90.06 176 TRP A C 1
ATOM 1313 O O . TRP A 1 176 ? -7.774 -2.247 -0.618 1.00 90.06 176 TRP A O 1
ATOM 1323 N N . ILE A 1 177 ? -9.803 -3.207 -0.428 1.00 90.12 177 ILE A N 1
ATOM 1324 C CA . ILE A 1 177 ? -9.468 -4.128 0.655 1.00 90.12 177 ILE A CA 1
ATOM 1325 C C . ILE A 1 177 ? -9.573 -5.545 0.108 1.00 90.12 177 ILE A C 1
ATOM 1327 O O . ILE A 1 177 ? -10.624 -5.950 -0.401 1.00 90.12 177 ILE A O 1
ATOM 1331 N N . CYS A 1 178 ? -8.490 -6.303 0.233 1.00 87.88 178 CYS A N 1
ATOM 1332 C CA . CYS A 1 178 ? -8.472 -7.699 -0.165 1.00 87.88 178 CYS A CA 1
ATOM 1333 C C . CYS A 1 178 ? -9.182 -8.568 0.878 1.00 87.88 178 CYS A C 1
ATOM 1335 O O . CYS A 1 178 ? -8.760 -8.630 2.026 1.00 87.88 178 CYS A O 1
ATOM 1337 N N . SER A 1 179 ? -10.239 -9.277 0.483 1.00 83.62 179 SER A N 1
ATOM 1338 C CA . SER A 1 179 ? -10.980 -10.171 1.386 1.00 83.62 179 SER A CA 1
ATOM 1339 C C . SER A 1 179 ? -10.317 -11.530 1.615 1.00 83.62 179 SER A C 1
ATOM 1341 O O . SER A 1 179 ? -10.786 -12.294 2.449 1.00 83.62 179 SER A O 1
ATOM 1343 N N . GLN A 1 180 ? -9.318 -11.887 0.804 1.00 85.12 180 GLN A N 1
ATOM 1344 C CA . GLN A 1 180 ? -8.718 -13.228 0.751 1.00 85.12 180 GLN A CA 1
ATOM 1345 C C . GLN A 1 180 ? -7.199 -13.159 0.559 1.00 85.12 180 GLN A C 1
ATOM 1347 O O . GLN A 1 180 ? -6.624 -13.931 -0.206 1.00 85.12 180 GLN A O 1
ATOM 1352 N N . CYS A 1 181 ? -6.556 -12.188 1.204 1.00 85.62 181 CYS A N 1
ATOM 1353 C CA . CYS A 1 181 ? -5.107 -12.065 1.192 1.00 85.62 181 CYS A CA 1
ATOM 1354 C C . CYS A 1 181 ? -4.544 -12.531 2.529 1.00 85.62 181 CYS A C 1
ATOM 1356 O O . CYS A 1 181 ? -4.989 -12.076 3.575 1.00 85.62 181 CYS A O 1
ATOM 1358 N N . ASP A 1 182 ? -3.525 -13.382 2.473 1.00 84.25 182 ASP A N 1
ATOM 1359 C CA . ASP A 1 182 ? -2.735 -13.769 3.636 1.00 84.25 182 ASP A CA 1
ATOM 1360 C C . ASP A 1 182 ? -1.315 -13.226 3.431 1.00 84.25 182 ASP A C 1
ATOM 1362 O O . ASP A 1 182 ? -0.622 -13.590 2.480 1.00 84.25 182 ASP A O 1
ATOM 1366 N N . SER A 1 183 ? -0.894 -12.305 4.297 1.00 75.00 183 SER A N 1
ATOM 1367 C CA . SER A 1 183 ? 0.413 -11.637 4.236 1.00 75.00 183 SER A CA 1
ATOM 1368 C C . SER A 1 183 ? 1.557 -12.525 4.734 1.00 75.00 183 SER A C 1
ATOM 1370 O O . SER A 1 183 ? 2.726 -12.276 4.438 1.00 75.00 183 SER A O 1
ATOM 1372 N N . ASN A 1 184 ? 1.221 -13.615 5.429 1.00 66.44 184 ASN A N 1
ATOM 1373 C CA . ASN A 1 184 ? 2.160 -14.662 5.796 1.00 66.44 184 ASN A CA 1
ATOM 1374 C C . ASN A 1 184 ? 2.180 -15.777 4.748 1.00 66.44 184 ASN A C 1
ATOM 1376 O O . ASN A 1 184 ? 1.253 -16.580 4.643 1.00 66.44 184 ASN A O 1
ATOM 1380 N N . SER A 1 185 ? 3.320 -15.941 4.077 1.00 50.94 185 SER A N 1
ATOM 1381 C CA . SER A 1 185 ? 3.675 -17.196 3.416 1.00 50.94 185 SER A CA 1
ATOM 1382 C C . SER A 1 185 ? 4.037 -18.252 4.469 1.00 50.94 185 SER A C 1
ATOM 1384 O O . SER A 1 185 ? 5.183 -18.703 4.546 1.00 50.94 185 SER A O 1
ATOM 1386 N N . ASN A 1 186 ? 3.088 -18.645 5.320 1.00 44.31 186 ASN A N 1
ATOM 1387 C CA . ASN A 1 186 ? 3.241 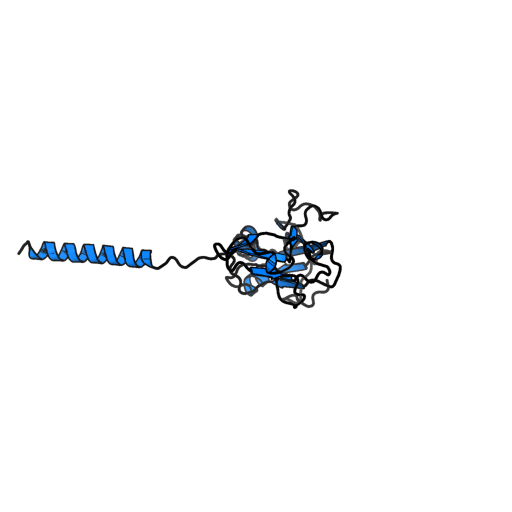-19.859 6.111 1.00 44.31 186 ASN A CA 1
ATOM 1388 C C . ASN A 1 186 ? 3.170 -21.029 5.133 1.00 44.31 186 ASN A C 1
ATOM 1390 O O . ASN A 1 186 ? 2.110 -21.603 4.894 1.00 44.31 186 ASN A O 1
ATOM 1394 N N . VAL A 1 187 ? 4.316 -21.358 4.530 1.00 50.25 187 VAL A N 1
ATOM 1395 C CA . VAL A 1 187 ? 4.527 -22.645 3.877 1.00 50.25 187 VAL A CA 1
ATOM 1396 C C . VAL A 1 187 ? 4.147 -23.676 4.934 1.00 50.25 187 VAL A C 1
ATOM 1398 O O . VAL A 1 187 ? 4.802 -23.695 5.981 1.00 50.25 187 VAL A O 1
ATOM 1401 N N . PRO A 1 188 ? 3.088 -24.486 4.724 1.00 47.84 188 PRO A N 1
ATOM 1402 C CA . PRO A 1 188 ? 2.762 -25.551 5.653 1.00 47.84 188 PRO A CA 1
ATOM 1403 C C . PRO A 1 188 ? 4.045 -26.328 5.874 1.00 47.84 188 PRO A C 1
ATOM 1405 O O . PRO A 1 188 ? 4.654 -26.753 4.885 1.00 47.84 188 PRO A O 1
ATOM 1408 N N . GLU A 1 189 ? 4.498 -26.425 7.128 1.00 50.38 189 GLU A N 1
ATOM 1409 C CA . GLU A 1 189 ? 5.735 -27.131 7.438 1.00 50.38 189 GLU A CA 1
ATOM 1410 C C . GLU A 1 189 ? 5.686 -28.452 6.673 1.00 50.38 189 GLU A C 1
ATOM 1412 O O . GLU A 1 189 ? 4.716 -29.209 6.843 1.00 50.38 189 GLU A O 1
ATOM 1417 N N . PRO A 1 190 ? 6.637 -28.718 5.755 1.00 52.56 190 PRO A N 1
ATOM 1418 C CA . PRO A 1 190 ? 6.602 -29.960 5.015 1.00 52.56 190 PRO A CA 1
ATOM 1419 C C . PRO A 1 190 ? 6.517 -31.059 6.067 1.00 52.56 190 PRO A C 1
ATOM 1421 O O . PRO A 1 190 ? 7.273 -31.032 7.040 1.00 52.56 190 PRO A O 1
ATOM 1424 N N . GLY A 1 191 ? 5.569 -31.991 5.910 1.00 64.94 191 GLY A N 1
ATOM 1425 C CA . GLY A 1 191 ? 5.204 -33.006 6.911 1.00 64.94 191 GLY A CA 1
ATOM 1426 C C . GLY A 1 191 ? 6.345 -33.932 7.367 1.00 64.94 191 GLY A C 1
ATOM 1427 O O . GLY A 1 191 ? 6.095 -34.934 8.026 1.00 64.94 191 GLY A O 1
ATOM 1428 N N . ILE A 1 192 ? 7.594 -33.604 7.034 1.00 72.88 192 ILE A N 1
ATOM 1429 C CA . ILE A 1 192 ? 8.861 -34.065 7.593 1.00 72.88 192 ILE A CA 1
ATOM 1430 C C . ILE A 1 192 ? 8.796 -34.174 9.118 1.00 72.88 192 ILE A C 1
ATOM 1432 O O . ILE A 1 192 ? 9.250 -35.187 9.632 1.00 72.88 192 ILE A O 1
ATOM 1436 N N . GLY A 1 193 ? 8.193 -33.225 9.847 1.00 68.19 193 GLY A N 1
ATOM 1437 C CA . GLY A 1 193 ? 8.014 -33.355 11.303 1.00 68.19 193 GLY A CA 1
ATOM 1438 C C . GLY A 1 193 ? 7.181 -34.589 11.687 1.00 68.19 193 GLY A C 1
ATOM 1439 O O . GLY A 1 193 ? 7.589 -35.401 12.522 1.00 68.19 193 GLY A O 1
ATOM 1440 N N . GLY A 1 194 ? 6.056 -34.795 10.997 1.00 75.88 194 GLY A N 1
ATOM 1441 C CA . GLY A 1 194 ? 5.214 -35.984 11.149 1.00 75.88 194 GLY A CA 1
ATOM 1442 C C . GLY A 1 194 ? 5.898 -37.275 10.682 1.00 75.88 194 GLY A C 1
ATOM 1443 O O . GLY A 1 194 ? 5.829 -38.294 11.367 1.00 75.88 194 GLY A O 1
ATOM 1444 N N . LEU A 1 195 ? 6.616 -37.238 9.556 1.00 79.62 195 LEU A N 1
ATOM 1445 C CA . LEU A 1 195 ? 7.351 -38.381 9.000 1.00 79.62 195 LEU A CA 1
ATOM 1446 C C . LEU A 1 195 ? 8.545 -38.788 9.870 1.00 79.62 195 LEU A C 1
ATOM 1448 O O . LEU A 1 195 ? 8.782 -39.979 10.063 1.00 79.62 195 LEU A O 1
ATOM 1452 N N . LEU A 1 196 ? 9.268 -37.824 10.439 1.00 84.25 196 LEU A N 1
ATOM 1453 C CA . LEU A 1 196 ? 10.352 -38.059 11.389 1.00 84.25 196 LEU A CA 1
ATOM 1454 C C . LEU A 1 196 ? 9.802 -38.693 12.672 1.00 84.25 196 LEU A C 1
ATOM 1456 O O . LEU A 1 196 ? 10.353 -39.685 13.154 1.00 84.25 196 LEU A O 1
ATOM 1460 N N . GLY A 1 197 ? 8.675 -38.183 13.181 1.00 81.19 197 GLY A N 1
ATOM 1461 C CA . GLY A 1 197 ? 7.972 -38.761 14.327 1.00 81.19 197 GLY A CA 1
ATOM 1462 C C . GLY A 1 197 ? 7.534 -40.210 14.084 1.00 81.19 197 GLY A C 1
ATOM 1463 O O . GLY A 1 197 ? 7.794 -41.088 14.910 1.00 81.19 197 GLY A O 1
ATOM 1464 N N . LEU A 1 198 ? 6.942 -40.491 12.920 1.00 83.69 198 LEU A N 1
ATOM 1465 C CA . LEU A 1 198 ? 6.541 -41.843 12.519 1.00 83.69 198 LEU A CA 1
ATOM 1466 C C . LEU A 1 198 ? 7.745 -42.773 12.306 1.00 83.69 198 LEU A C 1
ATOM 1468 O O . LEU A 1 198 ? 7.705 -43.931 12.725 1.00 83.69 198 LEU A O 1
ATOM 1472 N N . GLY A 1 199 ? 8.834 -42.275 11.718 1.00 84.06 199 GLY A N 1
ATOM 1473 C CA . GLY A 1 199 ? 10.072 -43.032 11.521 1.00 84.06 199 GLY A CA 1
ATOM 1474 C C . GLY A 1 199 ? 10.721 -43.451 12.842 1.00 84.06 199 GLY A C 1
ATOM 1475 O O . GLY A 1 199 ? 11.101 -44.612 13.013 1.00 84.06 199 GLY A O 1
ATOM 1476 N N . LEU A 1 200 ? 10.780 -42.541 13.818 1.00 86.56 200 LEU A N 1
ATOM 1477 C CA . LEU A 1 200 ? 11.307 -42.823 15.157 1.00 86.56 200 LEU A CA 1
ATOM 1478 C C . LEU A 1 200 ? 10.413 -43.794 15.940 1.00 86.56 200 LEU A C 1
ATOM 1480 O O . LEU A 1 200 ? 10.923 -44.712 16.591 1.00 86.56 200 LEU A O 1
ATOM 1484 N N . ALA A 1 201 ? 9.089 -43.652 15.838 1.00 87.31 201 ALA A N 1
ATOM 1485 C CA . ALA A 1 201 ? 8.145 -44.594 16.437 1.00 87.31 201 ALA A CA 1
ATOM 1486 C C . ALA A 1 201 ? 8.284 -46.002 15.828 1.00 87.31 201 ALA A C 1
ATOM 1488 O O . ALA A 1 201 ? 8.321 -46.993 16.563 1.00 87.31 201 ALA A O 1
ATOM 1489 N N . GLY A 1 202 ? 8.439 -46.094 14.502 1.00 85.69 202 GLY A N 1
ATOM 1490 C CA . GLY A 1 202 ? 8.684 -47.349 13.787 1.00 85.69 202 GLY A CA 1
ATOM 1491 C C . GLY A 1 202 ? 9.984 -48.035 14.216 1.00 85.69 202 GLY A C 1
ATOM 1492 O O . GLY A 1 202 ? 9.984 -49.233 14.507 1.00 85.69 202 GLY A O 1
ATOM 1493 N N . LEU A 1 203 ? 11.075 -47.275 14.354 1.00 86.38 203 LEU A N 1
ATOM 1494 C CA . LEU A 1 203 ? 12.363 -47.776 14.853 1.00 86.38 203 LEU A CA 1
ATOM 1495 C C . LEU A 1 203 ? 12.271 -48.289 16.296 1.00 86.38 203 LEU A C 1
ATOM 1497 O O . LEU A 1 203 ? 12.806 -49.354 16.616 1.00 86.38 203 LEU A O 1
ATOM 1501 N N . ALA A 1 204 ? 11.560 -47.576 17.171 1.00 84.31 204 ALA A N 1
ATOM 1502 C CA . ALA A 1 204 ? 11.343 -48.008 18.550 1.00 84.31 204 ALA A CA 1
ATOM 1503 C C . ALA A 1 204 ? 10.530 -49.313 18.624 1.00 84.31 204 ALA A C 1
ATOM 1505 O O . ALA A 1 204 ? 10.844 -50.199 19.427 1.00 84.31 204 ALA A O 1
ATOM 1506 N N . PHE A 1 205 ? 9.516 -49.465 17.767 1.00 85.38 205 PHE A N 1
ATOM 1507 C CA . PHE A 1 205 ? 8.698 -50.678 17.702 1.00 85.38 205 PHE A CA 1
ATOM 1508 C C . PHE A 1 205 ? 9.482 -51.877 17.148 1.00 85.38 205 PHE A C 1
ATOM 1510 O O . PHE A 1 205 ? 9.413 -52.972 17.711 1.00 85.38 205 PHE A O 1
ATOM 1517 N N . ALA A 1 206 ? 10.289 -51.664 16.103 1.00 83.88 206 ALA A N 1
ATOM 1518 C CA . ALA A 1 206 ? 11.165 -52.687 15.532 1.00 83.88 206 ALA A CA 1
ATOM 1519 C C . ALA A 1 206 ? 12.208 -53.180 16.550 1.00 83.88 206 ALA A C 1
ATOM 1521 O O . ALA A 1 206 ? 12.390 -54.387 16.723 1.00 83.88 206 ALA A O 1
ATOM 1522 N N . ARG A 1 207 ? 12.823 -52.260 17.307 1.00 81.25 207 ARG A N 1
ATOM 1523 C CA . ARG A 1 207 ? 13.809 -52.593 18.348 1.00 81.25 207 ARG A CA 1
ATOM 1524 C C . ARG A 1 207 ? 13.201 -53.403 19.497 1.00 81.25 207 ARG A C 1
ATOM 1526 O O . ARG A 1 207 ? 13.818 -54.357 19.967 1.00 81.25 207 ARG A O 1
ATOM 1533 N N . ARG A 1 208 ? 11.971 -53.080 19.918 1.00 78.00 208 ARG A N 1
ATOM 1534 C CA . ARG A 1 208 ? 11.239 -53.857 20.940 1.00 78.00 208 ARG A CA 1
ATOM 1535 C C . ARG A 1 208 ? 10.897 -55.272 20.476 1.00 78.00 208 ARG A C 1
ATOM 1537 O O . ARG A 1 208 ? 10.852 -56.180 21.302 1.00 78.00 208 ARG A O 1
ATOM 1544 N N . ARG A 1 209 ? 10.650 -55.469 19.180 1.00 74.56 209 ARG A N 1
ATOM 1545 C CA . ARG A 1 209 ? 10.353 -56.790 18.614 1.00 74.56 209 ARG A CA 1
ATOM 1546 C C . ARG A 1 209 ? 11.600 -57.677 18.568 1.00 74.56 209 ARG A C 1
ATOM 1548 O O . ARG A 1 209 ? 11.533 -58.810 19.027 1.00 74.56 209 ARG A O 1
ATOM 1555 N N . GLN A 1 210 ? 12.744 -57.129 18.154 1.00 70.94 210 GLN A N 1
ATOM 1556 C CA . GLN A 1 210 ? 14.019 -57.860 18.155 1.00 70.94 210 GLN A CA 1
ATOM 1557 C C . GLN A 1 210 ? 14.466 -58.282 19.563 1.00 70.94 210 GLN A C 1
ATOM 1559 O O . GLN A 1 210 ? 14.954 -59.391 19.749 1.00 70.94 210 GLN A O 1
ATOM 1564 N N . GLN A 1 211 ? 14.246 -57.447 20.583 1.00 69.00 211 GLN A N 1
ATOM 1565 C CA . GLN A 1 211 ? 14.581 -57.809 21.968 1.00 69.00 211 GLN A CA 1
ATOM 1566 C C . GLN A 1 211 ? 13.721 -58.950 22.534 1.00 69.00 211 GLN A C 1
ATOM 1568 O O . GLN A 1 211 ? 14.170 -59.644 23.441 1.00 69.00 211 GLN A O 1
ATOM 1573 N N . LYS A 1 212 ? 12.507 -59.168 22.008 1.00 58.94 212 LYS A N 1
ATOM 1574 C CA . LYS A 1 212 ? 11.656 -60.299 22.406 1.00 58.94 212 LYS A CA 1
ATOM 1575 C C . LYS A 1 212 ? 12.068 -61.620 21.754 1.00 58.94 212 LYS A C 1
ATOM 1577 O O . LYS A 1 212 ? 11.861 -62.657 22.364 1.00 58.94 212 LYS A O 1
ATOM 1582 N N . GLU A 1 213 ? 12.653 -61.586 20.558 1.00 54.94 213 GLU A N 1
ATOM 1583 C CA . GLU A 1 213 ? 13.106 -62.792 19.843 1.00 54.94 213 GLU A CA 1
ATOM 1584 C C . GLU A 1 213 ? 14.461 -63.319 20.345 1.00 54.94 213 GLU A C 1
ATOM 1586 O O . GLU A 1 213 ? 14.734 -64.501 20.207 1.00 54.94 213 GLU A O 1
ATOM 1591 N N . VAL A 1 214 ? 15.292 -62.479 20.975 1.00 56.97 214 VAL A N 1
ATOM 1592 C CA . VAL A 1 214 ? 16.583 -62.892 21.573 1.00 56.97 214 VAL A CA 1
ATOM 1593 C C . VAL A 1 214 ? 16.423 -63.445 23.005 1.00 56.97 214 VAL A C 1
ATOM 1595 O O . VAL A 1 214 ? 17.356 -64.019 23.556 1.00 56.97 214 VAL A O 1
ATOM 1598 N N . ALA A 1 215 ? 15.249 -63.276 23.622 1.00 53.25 215 ALA A N 1
ATOM 1599 C CA . ALA A 1 215 ? 14.956 -63.702 24.996 1.00 53.25 215 ALA A CA 1
ATOM 1600 C C . ALA A 1 215 ? 14.103 -64.989 25.091 1.00 53.25 215 ALA A C 1
ATOM 1602 O O . ALA A 1 215 ? 13.607 -65.300 26.176 1.00 53.25 215 ALA A O 1
ATOM 1603 N N . ALA A 1 216 ? 13.920 -65.707 23.978 1.00 48.19 216 ALA A N 1
ATOM 1604 C CA . ALA A 1 216 ? 13.263 -67.015 23.886 1.00 48.19 216 ALA A CA 1
ATOM 1605 C C . ALA A 1 216 ? 14.264 -68.067 23.392 1.00 48.19 216 ALA A C 1
ATOM 1607 O O . ALA A 1 216 ? 14.155 -69.225 23.852 1.00 48.19 216 ALA A O 1
#

Radius of gyration: 24.76 Å; chains: 1; bounding box: 48×86×48 Å

Foldseek 3Di:
DPPPPAPDDDDDDDDPQWDKHWLLVVCVLLPLAAWKKFKAFAADDFFLLSKKWKKKKKFKADSVRHGPDIAIDWCDPPGPDDDDPDRHGTDIPFFKFKADPVPRDTHCTSNDGAQVVQPPDPPIGIGGRNPNPPDTSDMDHDPVCRVCSVVSSVVRIMMIMHMDIDSHDGDDMDMDIDSHHHPDPPPPPPCCVVVVVVVVVVVVVVVVVVVVVVVD

pLDDT: mean 83.08, std 13.79, range [33.06, 96.81]